Protein AF-A0AAV9NMI1-F1 (afdb_monomer_lite)

Structure (mmCIF, N/CA/C/O backbone):
data_AF-A0AAV9NMI1-F1
#
_entry.id   AF-A0AAV9NMI1-F1
#
loop_
_atom_site.group_PDB
_atom_site.id
_atom_site.type_symbol
_atom_site.label_atom_id
_atom_site.label_alt_id
_atom_site.label_comp_id
_atom_site.label_asym_id
_atom_site.label_entity_id
_atom_site.label_seq_id
_atom_site.pdbx_PDB_ins_code
_atom_site.Cartn_x
_atom_site.Cartn_y
_atom_site.Cartn_z
_atom_site.occupancy
_atom_site.B_iso_or_equiv
_atom_site.auth_seq_id
_atom_site.auth_comp_id
_atom_site.auth_asym_id
_atom_site.auth_atom_id
_atom_site.pdbx_PDB_model_num
ATOM 1 N N . MET A 1 1 ? 32.026 -12.561 -20.202 1.00 60.81 1 MET A N 1
ATOM 2 C CA . MET A 1 1 ? 30.700 -11.947 -20.412 1.00 60.81 1 MET A CA 1
ATOM 3 C C . MET A 1 1 ? 29.704 -13.077 -20.613 1.00 60.81 1 MET A C 1
ATOM 5 O O . MET A 1 1 ? 29.999 -13.968 -21.402 1.00 60.81 1 MET A O 1
ATOM 9 N N . MET A 1 2 ? 28.626 -13.127 -19.829 1.00 78.75 2 MET A N 1
ATOM 10 C CA . MET A 1 2 ? 27.599 -14.169 -19.954 1.00 78.75 2 MET A CA 1
ATOM 11 C C . MET A 1 2 ? 26.825 -13.969 -21.266 1.00 78.75 2 MET A C 1
ATOM 13 O O . MET A 1 2 ? 26.546 -12.830 -21.632 1.00 78.75 2 MET A O 1
ATOM 17 N N . LEU A 1 3 ? 26.499 -15.051 -21.978 1.00 85.81 3 LEU A N 1
ATOM 18 C CA . LEU A 1 3 ? 25.677 -14.975 -23.187 1.00 85.81 3 LEU A CA 1
ATOM 19 C C . LEU A 1 3 ? 24.225 -14.668 -22.797 1.00 85.81 3 LEU A C 1
ATOM 21 O O . LEU A 1 3 ? 23.614 -15.436 -22.055 1.00 85.81 3 LEU A O 1
ATOM 25 N N . ILE A 1 4 ? 23.679 -13.566 -23.307 1.00 91.31 4 ILE A N 1
ATOM 26 C CA . ILE A 1 4 ? 22.266 -13.209 -23.154 1.00 91.31 4 ILE A CA 1
ATOM 27 C C . ILE A 1 4 ? 21.520 -13.741 -24.380 1.00 91.31 4 ILE A C 1
ATOM 29 O O . ILE A 1 4 ? 21.844 -13.379 -25.507 1.00 91.31 4 ILE A O 1
ATOM 33 N N . HIS A 1 5 ? 20.540 -14.621 -24.168 1.00 91.19 5 HIS A N 1
ATOM 34 C CA . HIS A 1 5 ? 19.834 -15.305 -25.262 1.00 91.19 5 HIS A CA 1
ATOM 35 C C . HIS A 1 5 ? 18.864 -14.392 -26.025 1.00 91.19 5 HIS A C 1
ATOM 37 O O . HIS A 1 5 ? 18.594 -14.623 -27.203 1.00 91.19 5 HIS A O 1
ATOM 43 N N . ASN A 1 6 ? 18.344 -13.355 -25.368 1.00 93.31 6 ASN A N 1
ATOM 44 C CA . ASN A 1 6 ? 17.456 -12.377 -25.981 1.00 93.31 6 ASN A CA 1
ATOM 45 C C . ASN A 1 6 ? 18.280 -11.222 -26.577 1.00 93.31 6 ASN A C 1
ATOM 47 O O . ASN A 1 6 ? 18.885 -10.454 -25.832 1.00 93.31 6 ASN A O 1
ATOM 51 N N . ALA A 1 7 ? 18.297 -11.093 -27.907 1.00 93.12 7 ALA A N 1
ATOM 52 C CA . ALA A 1 7 ? 19.104 -10.079 -28.593 1.00 93.12 7 ALA A CA 1
ATOM 53 C C . ALA A 1 7 ? 18.677 -8.639 -28.256 1.00 93.12 7 ALA A C 1
ATOM 55 O O . ALA A 1 7 ? 19.532 -7.811 -27.970 1.00 93.12 7 ALA A O 1
ATOM 56 N N . ALA A 1 8 ? 17.368 -8.364 -28.199 1.00 93.06 8 ALA A N 1
ATOM 57 C CA . ALA A 1 8 ? 16.859 -7.031 -27.869 1.00 93.06 8 ALA A CA 1
ATOM 58 C C . ALA A 1 8 ? 17.279 -6.592 -26.456 1.00 93.06 8 ALA A C 1
ATOM 60 O O . ALA A 1 8 ? 17.726 -5.468 -26.256 1.00 93.06 8 ALA A O 1
ATOM 61 N N . LEU A 1 9 ? 17.203 -7.507 -25.487 1.00 94.69 9 LEU A N 1
ATOM 62 C CA . LEU A 1 9 ? 17.683 -7.274 -24.129 1.00 94.69 9 LEU A CA 1
ATOM 63 C C . LEU A 1 9 ? 19.202 -7.072 -24.086 1.00 94.69 9 LEU A C 1
ATOM 65 O O . LEU A 1 9 ? 19.685 -6.255 -23.311 1.00 94.69 9 LEU A O 1
ATOM 69 N N . ALA A 1 10 ? 19.965 -7.829 -24.878 1.00 94.62 10 ALA A N 1
ATOM 70 C CA . ALA A 1 10 ? 21.417 -7.685 -24.936 1.00 94.62 10 ALA A CA 1
ATOM 71 C C . ALA A 1 10 ? 21.827 -6.299 -25.462 1.00 94.62 10 ALA A C 1
ATOM 73 O O . ALA A 1 10 ? 22.684 -5.654 -24.855 1.00 94.62 10 ALA A O 1
ATOM 74 N N . ASP A 1 11 ? 21.180 -5.833 -26.534 1.00 94.25 11 ASP A N 1
ATOM 75 C CA . ASP A 1 11 ? 21.395 -4.503 -27.112 1.00 94.25 11 ASP A CA 1
ATOM 76 C C . ASP A 1 11 ? 21.028 -3.396 -26.116 1.00 94.25 11 ASP A C 1
ATOM 78 O O . ASP A 1 11 ? 21.759 -2.418 -25.953 1.00 94.25 11 ASP A O 1
ATOM 82 N N . GLU A 1 12 ? 19.927 -3.568 -25.389 1.00 94.12 12 GLU A N 1
ATOM 83 C CA . GLU A 1 12 ? 19.486 -2.596 -24.395 1.00 94.12 12 GLU A CA 1
ATOM 84 C C . GLU A 1 12 ? 20.390 -2.557 -23.158 1.00 94.12 12 GLU A C 1
ATOM 86 O O . GLU A 1 12 ? 20.739 -1.477 -22.690 1.00 94.12 12 GLU A O 1
ATOM 91 N N . ILE A 1 13 ? 20.854 -3.708 -22.661 1.00 94.62 13 ILE A N 1
ATOM 92 C CA . ILE A 1 13 ? 21.864 -3.775 -21.590 1.00 94.62 13 ILE A CA 1
ATOM 93 C C . ILE A 1 13 ? 23.147 -3.062 -22.016 1.00 94.62 13 ILE A C 1
ATOM 95 O O . ILE A 1 13 ? 23.743 -2.333 -21.221 1.00 94.62 13 ILE A O 1
ATOM 99 N N . PHE A 1 14 ? 23.576 -3.262 -23.264 1.00 94.19 14 PHE A N 1
ATOM 100 C CA . PHE A 1 14 ? 24.738 -2.572 -23.809 1.00 94.19 14 PHE A CA 1
ATOM 101 C C . PHE A 1 14 ? 24.528 -1.052 -23.823 1.00 94.19 14 PHE A C 1
ATOM 103 O O . PHE A 1 14 ? 25.383 -0.316 -23.331 1.00 94.19 14 PHE A O 1
ATOM 110 N N . ALA A 1 15 ? 23.379 -0.583 -24.315 1.00 94.31 15 ALA A N 1
ATOM 111 C CA . ALA A 1 15 ? 23.045 0.838 -24.340 1.00 94.31 15 ALA A CA 1
ATOM 112 C C . ALA A 1 15 ? 22.990 1.449 -22.929 1.00 94.31 15 ALA A C 1
ATOM 114 O O . ALA A 1 15 ? 23.584 2.497 -22.691 1.00 94.31 15 ALA A O 1
ATOM 115 N N . LEU A 1 16 ? 22.343 0.777 -21.972 1.00 94.25 16 LEU A N 1
ATOM 116 C CA . LEU A 1 16 ? 22.233 1.253 -20.591 1.00 94.25 16 LEU A CA 1
ATOM 117 C C . LEU A 1 16 ? 23.595 1.357 -19.902 1.00 94.25 16 LEU A C 1
ATOM 119 O O . LEU A 1 16 ? 23.864 2.353 -19.236 1.00 94.25 16 LEU A O 1
ATOM 123 N N . ASN A 1 17 ? 24.476 0.373 -20.090 1.00 94.06 17 ASN A N 1
ATOM 124 C CA . ASN A 1 17 ? 25.838 0.440 -19.558 1.00 94.06 17 ASN A CA 1
ATOM 125 C C . ASN A 1 17 ? 26.666 1.547 -20.235 1.00 94.06 17 ASN A C 1
ATOM 127 O O . ASN A 1 17 ? 27.475 2.195 -19.581 1.00 94.06 17 ASN A O 1
ATOM 131 N N . ALA A 1 18 ? 26.435 1.832 -21.519 1.00 94.31 18 ALA A N 1
ATOM 132 C CA . ALA A 1 18 ? 27.088 2.955 -22.190 1.00 94.31 18 ALA A CA 1
ATOM 133 C C . ALA A 1 18 ? 26.610 4.324 -21.664 1.00 94.31 18 ALA A C 1
ATOM 135 O O . ALA A 1 18 ? 27.400 5.264 -21.610 1.00 94.31 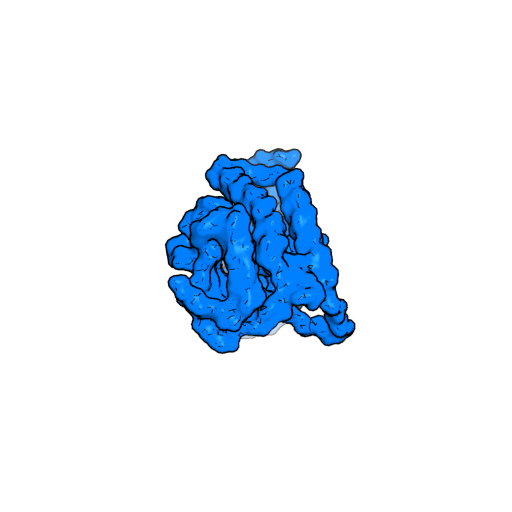18 ALA A O 1
ATOM 136 N N . ILE A 1 19 ? 25.333 4.438 -21.280 1.00 92.75 19 ILE A N 1
ATOM 137 C CA . ILE A 1 19 ? 24.726 5.679 -20.771 1.00 92.75 19 ILE A CA 1
ATOM 138 C C . ILE A 1 19 ? 25.097 5.921 -19.304 1.00 92.75 19 ILE A C 1
ATOM 140 O O . ILE A 1 19 ? 25.543 7.010 -18.952 1.00 92.75 19 ILE A O 1
ATOM 144 N N . TYR A 1 20 ? 24.909 4.914 -18.451 1.00 90.62 20 TYR A N 1
ATOM 145 C CA . TYR A 1 20 ? 25.012 5.054 -16.995 1.00 90.62 20 TYR A CA 1
ATOM 146 C C . TYR A 1 20 ? 26.333 4.525 -16.417 1.00 90.62 20 TYR A C 1
ATOM 148 O O . TYR A 1 20 ? 26.579 4.677 -15.223 1.00 90.62 20 TYR A O 1
ATOM 156 N N . GLY A 1 21 ? 27.185 3.908 -17.238 1.00 90.50 21 GLY A N 1
ATOM 157 C CA . GLY A 1 21 ? 28.475 3.354 -16.833 1.00 90.50 21 GLY A CA 1
ATOM 158 C C . GLY A 1 21 ? 28.521 1.824 -16.838 1.00 90.50 21 GLY A C 1
ATOM 159 O O . GLY A 1 21 ? 27.509 1.130 -16.709 1.00 90.50 21 GLY A O 1
ATOM 160 N N . ASP A 1 22 ? 29.735 1.293 -16.985 1.00 87.88 22 ASP A N 1
ATOM 161 C CA . ASP A 1 22 ? 29.969 -0.147 -17.038 1.00 87.88 22 ASP A CA 1
ATOM 162 C C . ASP A 1 22 ? 29.518 -0.840 -15.745 1.00 87.88 22 ASP A C 1
ATOM 164 O O . ASP A 1 22 ? 29.918 -0.477 -14.638 1.00 87.88 22 ASP A O 1
ATOM 168 N N . GLY A 1 23 ? 28.717 -1.896 -15.896 1.00 86.19 23 GLY A N 1
ATOM 169 C CA . GLY A 1 23 ? 28.236 -2.712 -14.780 1.00 86.19 23 GLY A CA 1
ATOM 170 C C . GLY A 1 23 ? 26.940 -2.223 -14.129 1.00 86.19 23 GLY A C 1
ATOM 171 O O . GLY A 1 23 ? 26.469 -2.893 -13.209 1.00 86.19 23 GLY A O 1
ATOM 172 N N . THR A 1 24 ? 26.331 -1.137 -14.620 1.00 91.62 24 THR A N 1
ATOM 173 C CA . THR A 1 24 ? 24.985 -0.690 -14.212 1.00 91.62 24 THR A CA 1
ATOM 174 C C . THR A 1 24 ? 23.958 -1.811 -14.347 1.00 91.62 24 THR A C 1
ATOM 176 O O . THR A 1 24 ? 23.168 -2.053 -13.434 1.00 91.62 24 THR A O 1
ATOM 179 N N . VAL A 1 25 ? 24.003 -2.544 -15.460 1.00 93.88 25 VAL A N 1
ATOM 180 C CA . VAL A 1 25 ? 23.175 -3.722 -15.707 1.00 93.88 25 VAL A CA 1
ATOM 181 C C . VAL A 1 25 ? 24.059 -4.932 -15.939 1.00 93.88 25 VAL A C 1
ATOM 183 O O . VAL A 1 25 ? 24.859 -4.976 -16.877 1.00 93.88 25 VAL A O 1
ATOM 186 N N . THR A 1 26 ? 23.877 -5.949 -15.103 1.00 93.81 26 THR A N 1
ATOM 187 C CA . THR A 1 26 ? 24.603 -7.213 -15.205 1.00 93.81 26 THR A CA 1
ATOM 188 C C . THR A 1 26 ? 23.621 -8.371 -15.269 1.00 93.81 26 THR A C 1
ATOM 190 O O . THR A 1 26 ? 22.824 -8.582 -14.357 1.00 93.81 26 THR A O 1
ATOM 193 N N . ALA A 1 27 ? 23.689 -9.165 -16.334 1.00 94.00 27 ALA A N 1
ATOM 194 C CA . ALA A 1 27 ? 22.913 -10.392 -16.423 1.00 94.00 27 ALA A CA 1
ATOM 195 C C . ALA A 1 27 ? 23.503 -11.460 -15.484 1.00 94.00 27 ALA A C 1
ATOM 197 O O . ALA A 1 27 ? 24.686 -11.793 -15.571 1.00 94.00 27 ALA A O 1
ATOM 198 N N . THR A 1 28 ? 22.677 -11.977 -14.574 1.00 93.38 28 THR A N 1
ATOM 199 C CA . THR A 1 28 ? 23.065 -12.953 -13.540 1.00 93.38 28 THR A CA 1
ATOM 200 C C . THR A 1 28 ? 22.722 -14.387 -13.937 1.00 93.38 28 THR A C 1
ATOM 202 O O . THR A 1 28 ? 23.369 -15.328 -13.482 1.00 93.38 28 THR A O 1
ATOM 205 N N . PHE A 1 29 ? 21.727 -14.558 -14.809 1.00 94.06 29 PHE A N 1
ATOM 206 C CA . PHE A 1 29 ? 21.328 -15.836 -15.394 1.00 94.06 29 PHE A CA 1
ATOM 207 C C . PHE A 1 29 ? 20.689 -15.609 -16.770 1.00 94.06 29 PHE A C 1
ATOM 209 O O . PHE A 1 29 ? 19.979 -14.625 -16.953 1.00 94.06 29 PHE A O 1
ATOM 216 N N . SER A 1 30 ? 20.905 -16.499 -17.741 1.00 95.12 30 SER A N 1
ATOM 217 C CA . SER A 1 30 ? 20.187 -16.466 -19.023 1.00 95.12 30 SER A CA 1
ATOM 218 C C . SER A 1 30 ? 20.088 -17.859 -19.635 1.00 95.12 30 SER A C 1
ATOM 220 O O . SER A 1 30 ? 21.086 -18.576 -19.721 1.00 95.12 30 SER A O 1
ATOM 222 N N . ASN A 1 31 ? 18.891 -18.223 -20.094 1.00 93.50 31 ASN A N 1
ATOM 223 C CA . ASN A 1 31 ? 18.625 -19.423 -20.882 1.00 93.50 31 ASN A CA 1
ATOM 224 C C . ASN A 1 31 ? 17.609 -19.124 -22.006 1.00 93.50 31 ASN A C 1
ATOM 226 O O . ASN A 1 31 ? 17.265 -17.970 -22.260 1.00 93.50 31 ASN A O 1
ATOM 230 N N . SER A 1 32 ? 17.112 -20.165 -22.679 1.00 91.88 32 SER A N 1
ATOM 231 C CA . SER A 1 32 ? 16.097 -20.050 -23.737 1.00 91.88 32 SER A CA 1
ATOM 232 C C . SER A 1 32 ? 14.756 -19.468 -23.280 1.00 91.88 32 SER A C 1
ATOM 234 O O . SER A 1 32 ? 13.978 -19.017 -24.122 1.00 91.88 32 SER A O 1
ATOM 236 N N . ASP A 1 33 ? 14.472 -19.487 -21.978 1.00 93.94 33 ASP A N 1
ATOM 237 C CA . ASP A 1 33 ? 13.153 -19.169 -21.433 1.00 93.94 33 ASP A CA 1
ATOM 238 C C . ASP A 1 33 ? 13.123 -17.758 -20.844 1.00 93.94 33 ASP A C 1
ATOM 240 O O . ASP A 1 33 ? 12.166 -17.009 -21.055 1.00 93.94 33 ASP A O 1
ATOM 244 N N . HIS A 1 34 ? 14.171 -17.379 -20.111 1.00 95.50 34 HIS A N 1
ATOM 245 C CA . HIS A 1 34 ? 14.269 -16.084 -19.452 1.00 95.50 34 HIS A CA 1
ATOM 246 C C . HIS A 1 34 ? 15.717 -15.672 -19.169 1.00 95.50 34 HIS A C 1
ATOM 248 O O . HIS A 1 34 ? 16.664 -16.458 -19.221 1.00 95.50 34 HIS A O 1
ATOM 254 N N . THR A 1 35 ? 15.870 -14.395 -18.843 1.00 96.81 35 THR A N 1
ATOM 255 C CA . THR A 1 35 ? 17.098 -13.796 -18.331 1.00 96.81 35 THR A CA 1
ATOM 256 C C . THR A 1 35 ? 16.789 -13.103 -17.011 1.00 96.81 35 THR A C 1
ATOM 258 O O . THR A 1 35 ? 15.773 -12.420 -16.883 1.00 96.81 35 THR A O 1
ATOM 261 N N . THR A 1 36 ? 17.671 -13.279 -16.035 1.00 96.12 36 THR A N 1
ATOM 262 C CA . THR A 1 36 ? 17.650 -12.534 -14.777 1.00 96.12 36 THR A CA 1
ATOM 263 C C . THR A 1 36 ? 18.779 -11.518 -14.804 1.00 96.12 36 THR A C 1
ATOM 265 O O . THR A 1 36 ? 19.904 -11.849 -15.191 1.00 96.12 36 THR A O 1
ATOM 268 N N . ILE A 1 37 ? 18.484 -10.283 -14.409 1.00 95.31 37 ILE A N 1
ATOM 269 C CA . ILE A 1 37 ? 19.459 -9.189 -14.369 1.00 95.31 37 ILE A CA 1
ATOM 270 C C . ILE A 1 37 ? 19.512 -8.561 -12.977 1.00 95.31 37 ILE A C 1
ATOM 272 O O . ILE A 1 37 ? 18.505 -8.522 -12.270 1.00 95.31 37 ILE A O 1
ATOM 276 N N . SER A 1 38 ? 20.691 -8.068 -12.611 1.00 94.94 38 SER A N 1
ATOM 277 C CA . SER A 1 38 ? 20.905 -7.130 -11.512 1.00 94.94 38 SER A CA 1
ATOM 278 C C . SER A 1 38 ? 21.100 -5.732 -12.105 1.00 94.94 38 SER A C 1
ATOM 280 O O . SER A 1 38 ? 21.902 -5.563 -13.028 1.00 94.94 38 SER A O 1
ATOM 282 N N . LEU A 1 39 ? 20.329 -4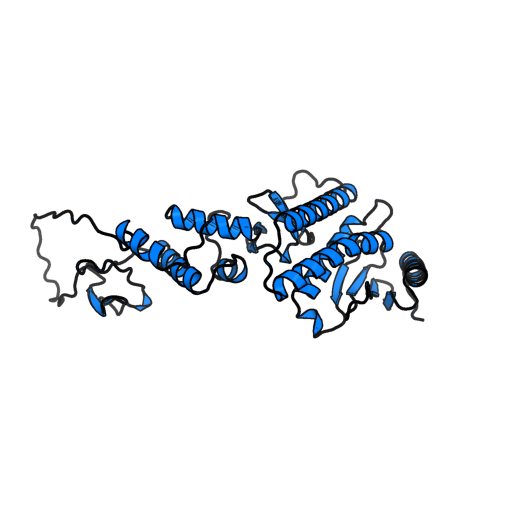.761 -11.616 1.00 94.38 39 LEU A N 1
ATOM 283 C CA . LEU A 1 39 ? 20.308 -3.373 -12.075 1.00 94.38 39 LEU A CA 1
ATOM 284 C C . LEU A 1 39 ? 20.619 -2.434 -10.906 1.00 94.38 39 LEU A C 1
ATOM 286 O O . LEU A 1 39 ? 19.818 -2.312 -9.979 1.00 94.38 39 LEU A O 1
ATOM 290 N N . ARG A 1 40 ? 21.758 -1.746 -10.952 1.00 92.06 40 ARG A N 1
ATOM 291 C CA . ARG A 1 40 ? 22.169 -0.776 -9.931 1.00 92.06 40 ARG A CA 1
ATOM 292 C C . ARG A 1 40 ? 21.924 0.644 -10.431 1.00 92.06 40 ARG A C 1
ATOM 294 O O . ARG A 1 40 ? 22.560 1.061 -11.387 1.00 92.06 40 ARG A O 1
ATOM 301 N N . LEU A 1 41 ? 21.031 1.384 -9.776 1.00 85.88 41 LEU A N 1
ATOM 302 C CA . LEU A 1 41 ? 20.672 2.759 -10.153 1.00 85.88 41 LEU A CA 1
ATOM 303 C C . LEU A 1 41 ? 21.081 3.768 -9.066 1.00 85.88 41 LEU A C 1
ATOM 305 O O . LEU A 1 41 ? 21.129 3.407 -7.894 1.00 85.88 41 LEU A O 1
ATOM 309 N N . PHE A 1 42 ? 21.315 5.027 -9.454 1.00 71.62 42 PHE A N 1
ATOM 310 C CA . PHE A 1 42 ? 21.262 6.228 -8.593 1.00 71.62 42 PHE A CA 1
ATOM 311 C C . PHE A 1 42 ? 22.030 6.170 -7.255 1.00 71.62 42 PHE A C 1
ATOM 313 O O . PHE A 1 42 ? 21.507 6.589 -6.220 1.00 71.62 42 PHE A O 1
ATOM 320 N N . ASP A 1 43 ? 23.250 5.621 -7.253 1.00 73.31 43 ASP A N 1
ATOM 321 C CA . ASP A 1 43 ? 24.071 5.406 -6.043 1.00 73.31 43 ASP A CA 1
ATOM 322 C C . ASP A 1 43 ? 23.349 4.639 -4.918 1.00 73.31 43 ASP A C 1
ATOM 324 O O . ASP A 1 43 ? 23.693 4.739 -3.735 1.00 73.31 43 ASP A O 1
ATOM 328 N N . LEU A 1 44 ? 22.338 3.840 -5.271 1.00 81.75 44 LEU A N 1
ATOM 329 C CA . LEU A 1 44 ? 21.673 2.961 -4.328 1.00 81.75 44 LEU A CA 1
ATOM 330 C C . LEU A 1 44 ? 22.680 1.978 -3.733 1.00 81.75 44 LEU A C 1
ATOM 332 O O . LEU A 1 44 ? 23.516 1.389 -4.419 1.00 81.75 44 LEU A O 1
ATOM 336 N N . SER A 1 45 ? 22.535 1.740 -2.430 1.00 84.38 45 SER A N 1
ATOM 337 C CA . SER A 1 45 ? 23.325 0.731 -1.712 1.00 84.38 45 SER A CA 1
ATOM 338 C C . SER A 1 45 ? 22.960 -0.715 -2.079 1.00 84.38 45 SER A C 1
ATOM 340 O O . SER A 1 45 ? 23.570 -1.645 -1.560 1.00 84.38 45 SER A O 1
ATOM 342 N N . TYR A 1 46 ? 21.976 -0.907 -2.959 1.00 90.38 46 TYR A N 1
ATOM 343 C CA . TYR A 1 46 ? 21.469 -2.195 -3.420 1.00 90.38 46 TYR A CA 1
ATOM 344 C C . TYR A 1 46 ? 21.161 -2.140 -4.920 1.00 90.38 46 TYR A C 1
ATOM 346 O O . TYR A 1 46 ? 20.995 -1.061 -5.493 1.00 90.38 46 TYR A O 1
ATOM 354 N N . SER A 1 47 ? 21.027 -3.305 -5.550 1.00 93.44 47 SER A N 1
ATOM 355 C CA . SER A 1 47 ? 20.612 -3.422 -6.948 1.00 93.44 47 SER A CA 1
ATOM 356 C C . SER A 1 47 ? 19.241 -4.095 -7.037 1.00 93.44 47 SER A C 1
ATOM 358 O O . SER A 1 47 ? 18.898 -4.965 -6.236 1.00 93.44 47 SER A O 1
ATOM 360 N N . PHE A 1 48 ? 18.438 -3.717 -8.026 1.00 94.81 48 PHE A N 1
ATOM 361 C CA . PHE A 1 48 ? 17.181 -4.391 -8.330 1.00 94.81 48 PHE A CA 1
ATOM 362 C C . PHE A 1 48 ? 17.448 -5.721 -9.025 1.00 94.81 48 PHE A C 1
ATOM 364 O O . PHE A 1 48 ? 18.266 -5.799 -9.939 1.00 94.81 48 PHE A O 1
ATOM 371 N N . LEU A 1 49 ? 16.709 -6.756 -8.635 1.00 95.19 49 LEU A N 1
ATOM 372 C CA . LEU A 1 49 ? 16.723 -8.049 -9.306 1.00 95.19 49 LEU A CA 1
ATOM 373 C C . LEU A 1 49 ? 15.495 -8.156 -10.208 1.00 95.19 49 LEU A C 1
ATOM 375 O O . LEU A 1 49 ? 14.368 -8.083 -9.718 1.00 95.19 49 LEU A O 1
ATOM 379 N N . LEU A 1 50 ? 15.692 -8.352 -11.511 1.00 95.75 50 LEU A N 1
ATOM 380 C CA . LEU A 1 50 ? 14.597 -8.430 -12.478 1.00 95.75 50 LEU A CA 1
ATOM 381 C C . LEU A 1 50 ? 14.579 -9.770 -13.204 1.00 95.75 50 LEU A C 1
ATOM 383 O O . LEU A 1 50 ? 15.619 -10.300 -13.585 1.00 95.75 50 LEU A O 1
ATOM 387 N N . HIS A 1 51 ? 13.372 -10.267 -13.453 1.00 95.62 51 HIS A N 1
ATOM 388 C CA . HIS A 1 51 ? 13.078 -11.389 -14.332 1.00 95.62 51 HIS A CA 1
ATOM 389 C C . HIS A 1 51 ? 12.532 -10.883 -15.668 1.00 95.62 51 HIS A C 1
ATOM 391 O O . HIS A 1 51 ? 11.506 -10.194 -15.721 1.00 95.62 51 HIS A O 1
ATOM 397 N N . ILE A 1 52 ? 13.163 -11.307 -16.759 1.00 95.56 52 ILE A N 1
ATOM 398 C CA . ILE A 1 52 ? 12.833 -10.894 -18.120 1.00 95.56 52 ILE A CA 1
ATOM 399 C C . ILE A 1 52 ? 12.583 -12.145 -18.957 1.00 95.56 52 ILE A C 1
ATOM 401 O O . ILE A 1 52 ? 13.496 -12.926 -19.215 1.00 95.56 52 ILE A O 1
ATOM 405 N N . ALA A 1 53 ? 11.335 -12.355 -19.375 1.00 94.75 53 ALA A N 1
ATOM 406 C CA . ALA A 1 53 ? 10.995 -13.478 -20.245 1.00 94.75 53 ALA A CA 1
ATOM 407 C C . ALA A 1 53 ? 11.655 -13.314 -21.622 1.00 94.75 53 ALA A C 1
ATOM 409 O O . ALA A 1 53 ? 11.790 -12.199 -22.123 1.00 94.75 53 ALA A O 1
ATOM 410 N N . ASN A 1 54 ? 12.002 -14.418 -22.285 1.00 92.62 54 ASN A N 1
ATOM 411 C CA . ASN A 1 54 ? 12.660 -14.373 -23.595 1.00 92.62 54 ASN A CA 1
ATOM 412 C C . ASN A 1 54 ? 11.761 -13.802 -24.717 1.00 92.62 54 ASN A C 1
ATOM 414 O O . ASN A 1 54 ? 12.225 -13.522 -25.816 1.00 92.62 54 ASN A O 1
ATOM 418 N N . THR A 1 55 ? 10.473 -13.575 -24.443 1.00 92.12 55 THR A N 1
ATOM 419 C CA . THR A 1 55 ? 9.542 -12.837 -25.312 1.00 92.12 55 THR A CA 1
ATOM 420 C C . THR A 1 55 ? 9.726 -11.315 -25.283 1.00 92.12 55 THR A C 1
ATOM 422 O O . THR A 1 55 ? 9.021 -10.607 -26.007 1.00 92.12 55 THR A O 1
ATOM 425 N N . TYR A 1 56 ?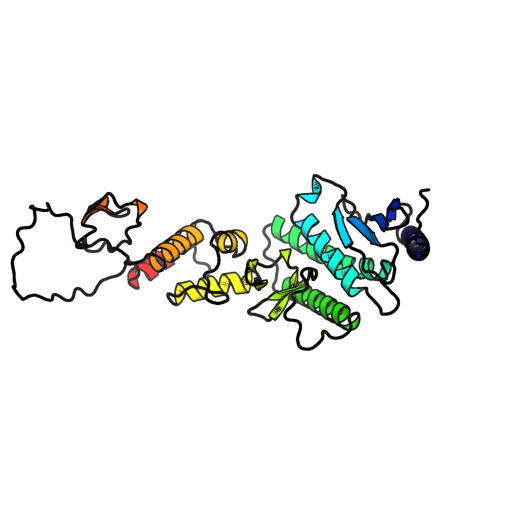 10.635 -10.798 -24.453 1.00 91.94 56 TYR A N 1
ATOM 426 C CA . TYR A 1 56 ? 11.018 -9.388 -24.410 1.00 91.94 56 TYR A CA 1
ATOM 427 C C . TYR A 1 56 ? 11.452 -8.883 -25.804 1.00 91.94 56 TYR A C 1
ATOM 429 O O . TYR A 1 56 ? 12.119 -9.634 -26.523 1.00 91.94 56 TYR A O 1
ATOM 437 N N . PRO A 1 57 ? 11.044 -7.668 -26.229 1.00 91.88 57 PRO A N 1
ATOM 438 C CA . PRO A 1 57 ? 10.419 -6.598 -25.436 1.00 91.88 57 PRO A CA 1
ATOM 439 C C . PRO A 1 57 ? 8.882 -6.643 -25.348 1.00 91.88 57 PRO A C 1
ATOM 441 O O . PRO A 1 57 ? 8.279 -5.789 -24.703 1.00 91.88 57 PRO A O 1
ATOM 444 N N . ARG A 1 58 ? 8.217 -7.656 -25.928 1.00 87.38 58 ARG A N 1
ATOM 445 C CA . ARG A 1 58 ? 6.739 -7.764 -25.911 1.00 87.38 58 ARG A CA 1
ATOM 446 C C . ARG A 1 58 ? 6.169 -8.070 -24.525 1.00 87.38 58 ARG A C 1
ATOM 448 O O . ARG A 1 58 ? 5.066 -7.641 -24.183 1.00 87.38 58 ARG A O 1
ATOM 455 N N . SER A 1 59 ? 6.899 -8.852 -23.733 1.00 89.44 59 SER A N 1
ATOM 456 C CA . SER A 1 59 ? 6.549 -9.145 -22.342 1.00 89.44 59 SER A CA 1
ATOM 457 C C . SER A 1 59 ? 7.116 -8.096 -21.399 1.00 89.44 59 SER A C 1
ATOM 459 O O . SER A 1 59 ? 8.291 -7.753 -21.499 1.00 89.44 59 SER A O 1
ATOM 461 N N . THR A 1 60 ? 6.313 -7.675 -20.426 1.00 90.69 60 THR A N 1
ATOM 462 C CA . THR A 1 60 ? 6.731 -6.719 -19.400 1.00 90.69 60 THR A CA 1
ATOM 463 C C . THR A 1 60 ? 7.690 -7.376 -18.394 1.00 90.69 60 THR A C 1
ATOM 465 O O . THR A 1 60 ? 7.343 -8.423 -17.834 1.00 90.69 60 THR A O 1
ATOM 468 N N . PRO A 1 61 ? 8.881 -6.797 -18.151 1.00 93.81 61 PRO A N 1
ATOM 469 C CA . PRO A 1 61 ? 9.791 -7.239 -17.097 1.00 93.81 61 PRO A CA 1
ATOM 470 C C . PRO A 1 61 ? 9.141 -7.237 -15.711 1.00 93.81 61 PRO A C 1
ATOM 472 O O . PRO A 1 61 ? 8.277 -6.407 -15.416 1.00 93.81 61 PRO A O 1
ATOM 475 N N . ARG A 1 62 ? 9.586 -8.157 -14.848 1.00 93.75 62 ARG A N 1
ATOM 476 C CA . ARG A 1 62 ? 9.146 -8.233 -13.450 1.00 93.75 62 ARG A CA 1
ATOM 477 C C . ARG A 1 62 ? 10.293 -7.948 -12.491 1.00 93.75 62 ARG A C 1
ATOM 479 O O . ARG A 1 62 ? 11.292 -8.659 -12.526 1.00 93.75 62 ARG A O 1
ATOM 486 N N . VAL A 1 63 ? 10.132 -6.977 -11.601 1.00 94.06 63 VAL A N 1
ATOM 487 C CA . VAL A 1 63 ? 11.047 -6.734 -10.482 1.00 94.06 63 VAL A CA 1
ATOM 488 C C . VAL A 1 63 ? 10.754 -7.777 -9.405 1.00 94.06 63 VAL A C 1
ATOM 490 O O . VAL A 1 63 ? 9.652 -7.851 -8.866 1.00 94.06 63 VAL A O 1
ATOM 493 N N . LEU A 1 64 ? 11.725 -8.644 -9.134 1.00 91.94 64 LEU A N 1
ATOM 494 C CA . LEU A 1 64 ? 11.615 -9.707 -8.135 1.00 91.94 64 LEU A CA 1
ATOM 495 C C . LEU A 1 64 ? 11.878 -9.193 -6.717 1.00 91.94 64 LEU A C 1
ATOM 497 O O . LEU A 1 64 ? 11.381 -9.766 -5.750 1.00 91.94 64 LEU A O 1
ATOM 501 N N . GLY A 1 65 ? 12.680 -8.138 -6.601 1.00 91.06 65 GLY A N 1
ATOM 502 C CA . GLY A 1 65 ? 13.136 -7.585 -5.337 1.00 91.06 65 GLY A CA 1
ATOM 503 C C . GLY A 1 65 ? 14.464 -6.869 -5.524 1.00 91.06 65 GLY A C 1
ATOM 504 O O . GLY A 1 65 ? 14.721 -6.284 -6.577 1.00 91.06 65 GLY A O 1
ATOM 505 N N . ILE A 1 66 ? 15.314 -6.961 -4.509 1.00 91.81 66 ILE A N 1
ATOM 506 C CA . ILE A 1 66 ? 16.678 -6.435 -4.532 1.00 91.81 66 ILE A CA 1
ATOM 507 C C . ILE A 1 66 ? 17.676 -7.554 -4.215 1.00 91.81 66 ILE A C 1
ATOM 509 O O . ILE A 1 66 ? 17.306 -8.554 -3.597 1.00 91.81 66 ILE A O 1
ATOM 513 N N . ASP A 1 67 ? 18.921 -7.405 -4.655 1.00 82.00 67 ASP A N 1
ATOM 514 C CA . ASP A 1 67 ? 19.976 -8.418 -4.512 1.00 82.00 67 ASP A CA 1
ATOM 515 C C . ASP A 1 67 ? 20.636 -8.467 -3.118 1.00 82.00 67 ASP A C 1
ATOM 517 O O . ASP A 1 67 ? 21.318 -9.442 -2.797 1.00 82.00 67 ASP A O 1
ATOM 521 N N . ASP A 1 68 ? 20.379 -7.474 -2.262 1.00 86.25 68 ASP A N 1
ATOM 522 C CA . ASP A 1 68 ? 20.861 -7.411 -0.880 1.00 86.25 68 ASP A CA 1
ATOM 523 C C . ASP A 1 68 ? 19.775 -7.836 0.131 1.00 86.25 68 ASP A C 1
ATOM 525 O O . ASP A 1 68 ? 18.745 -7.177 0.310 1.00 86.25 68 ASP A O 1
ATOM 529 N N . LEU A 1 69 ? 20.027 -8.942 0.842 1.00 82.38 69 LEU A N 1
ATOM 530 C CA . LEU A 1 69 ? 19.097 -9.507 1.826 1.00 82.38 69 LEU A CA 1
ATOM 531 C C . LEU A 1 69 ? 18.817 -8.565 3.004 1.00 82.38 69 LEU A C 1
ATOM 533 O O . LEU A 1 69 ? 17.682 -8.512 3.476 1.00 82.38 69 LEU A O 1
ATOM 537 N N . MET A 1 70 ? 19.812 -7.819 3.482 1.00 84.81 70 MET A N 1
ATOM 538 C CA . MET A 1 70 ? 19.643 -6.917 4.623 1.00 84.81 70 MET A CA 1
ATOM 539 C C . MET A 1 70 ? 18.808 -5.706 4.224 1.00 84.81 70 MET A C 1
ATOM 541 O O . MET A 1 70 ? 17.844 -5.359 4.913 1.00 84.81 70 MET A O 1
ATOM 545 N N . GLN A 1 71 ? 19.126 -5.108 3.077 1.00 84.31 71 GLN A N 1
ATOM 546 C CA . GLN A 1 71 ? 18.396 -3.965 2.541 1.00 84.31 71 GLN A CA 1
ATOM 547 C C . GLN A 1 71 ? 16.953 -4.344 2.185 1.00 84.31 71 GLN A C 1
ATOM 549 O O . GLN A 1 71 ? 16.054 -3.524 2.343 1.00 84.31 71 GLN A O 1
ATOM 554 N N . SER A 1 72 ? 16.691 -5.605 1.809 1.00 84.75 72 SER A N 1
ATOM 555 C CA . SER A 1 72 ? 15.352 -6.066 1.402 1.00 84.75 72 SER A CA 1
ATOM 556 C C . SER A 1 72 ? 14.304 -5.998 2.517 1.00 84.75 72 SER A C 1
ATOM 558 O O . SER A 1 72 ? 13.101 -5.998 2.251 1.00 84.75 72 SER A O 1
ATOM 560 N N . THR A 1 73 ? 14.754 -5.914 3.772 1.00 85.38 73 THR A N 1
ATOM 561 C CA . THR A 1 73 ? 13.877 -5.782 4.938 1.00 85.38 73 THR A CA 1
ATOM 562 C C . THR A 1 73 ? 13.400 -4.347 5.165 1.00 85.38 73 THR A C 1
ATOM 564 O O . THR A 1 73 ? 12.385 -4.150 5.838 1.00 85.38 73 THR A O 1
ATOM 567 N N . ARG A 1 74 ? 14.085 -3.348 4.589 1.00 86.81 74 ARG A N 1
ATOM 568 C CA . ARG A 1 74 ? 13.740 -1.931 4.747 1.00 86.81 74 ARG A CA 1
ATOM 569 C C . ARG A 1 74 ? 12.473 -1.582 3.978 1.00 86.81 74 ARG A C 1
ATOM 571 O O . ARG A 1 74 ? 12.287 -2.002 2.835 1.00 86.81 74 ARG A O 1
ATOM 578 N N . VAL A 1 75 ? 11.615 -0.779 4.605 1.00 83.00 75 VAL A N 1
ATOM 579 C CA . VAL A 1 75 ? 10.347 -0.333 4.007 1.00 83.00 75 VAL A CA 1
ATOM 580 C C . VAL A 1 75 ? 10.611 0.459 2.726 1.00 83.00 75 VAL A C 1
ATOM 582 O O . VAL A 1 75 ? 10.004 0.155 1.701 1.00 83.00 75 VAL A O 1
ATOM 585 N N . GLU A 1 76 ? 11.590 1.368 2.749 1.00 83.62 76 GLU A N 1
ATOM 586 C CA . GLU A 1 76 ? 12.017 2.151 1.580 1.00 83.62 76 GLU A CA 1
ATOM 587 C C . GLU A 1 76 ? 12.401 1.264 0.391 1.00 83.62 76 GLU A C 1
ATOM 589 O O . GLU A 1 76 ? 11.944 1.473 -0.729 1.00 83.62 76 GLU A O 1
ATOM 594 N N . ALA A 1 77 ? 13.221 0.234 0.622 1.00 87.50 77 ALA A N 1
ATOM 595 C CA . ALA A 1 77 ? 13.695 -0.628 -0.454 1.00 87.50 77 ALA A CA 1
ATOM 596 C C . ALA A 1 77 ? 12.546 -1.443 -1.067 1.00 87.50 77 ALA A C 1
ATOM 598 O O . ALA A 1 77 ? 12.461 -1.595 -2.287 1.00 87.50 77 ALA A O 1
ATOM 599 N N . ARG A 1 78 ? 11.614 -1.920 -0.232 1.00 87.12 78 ARG A N 1
ATOM 600 C CA . ARG A 1 78 ? 10.403 -2.621 -0.686 1.00 87.12 78 ARG A CA 1
ATOM 601 C C . ARG A 1 78 ? 9.467 -1.713 -1.478 1.00 87.12 78 ARG A C 1
ATOM 603 O O . ARG A 1 78 ? 8.877 -2.169 -2.455 1.00 87.12 78 ARG A O 1
ATOM 610 N N . GLN A 1 79 ? 9.338 -0.451 -1.081 1.00 86.75 79 GLN A N 1
ATOM 611 C CA . GLN A 1 79 ? 8.590 0.545 -1.845 1.00 86.75 79 GLN A CA 1
ATOM 612 C C . GLN A 1 79 ? 9.242 0.814 -3.194 1.00 86.75 79 GLN A C 1
ATOM 614 O O . GLN A 1 79 ? 8.575 0.721 -4.218 1.00 86.75 79 GLN A O 1
ATOM 619 N N . ASN A 1 80 ? 10.556 1.032 -3.215 1.00 89.19 80 ASN A N 1
ATOM 620 C CA . ASN A 1 80 ? 11.296 1.288 -4.446 1.00 89.19 80 ASN A CA 1
ATOM 621 C C . ASN A 1 80 ? 11.165 0.139 -5.459 1.00 89.19 80 ASN A C 1
ATOM 623 O O . ASN A 1 80 ? 11.081 0.395 -6.656 1.00 89.19 80 ASN A O 1
ATOM 627 N N . VAL A 1 81 ? 11.069 -1.117 -5.005 1.00 90.88 81 VAL A N 1
ATOM 628 C CA . VAL A 1 81 ? 10.755 -2.268 -5.875 1.00 90.88 81 VAL A CA 1
ATOM 629 C C . VAL A 1 81 ? 9.399 -2.102 -6.569 1.00 90.88 81 VAL A C 1
ATOM 631 O O . VAL A 1 81 ? 9.310 -2.285 -7.783 1.00 90.88 81 VAL A O 1
ATOM 634 N N . MET A 1 82 ? 8.354 -1.736 -5.822 1.00 88.81 82 MET A N 1
ATOM 635 C CA . MET A 1 82 ? 7.015 -1.514 -6.381 1.00 88.81 82 MET A CA 1
ATOM 636 C C . MET A 1 82 ? 6.964 -0.294 -7.299 1.00 88.81 82 MET A C 1
ATOM 638 O O . MET A 1 82 ? 6.320 -0.321 -8.345 1.00 88.81 82 MET A O 1
ATOM 642 N N . TYR A 1 83 ? 7.666 0.775 -6.933 1.00 88.94 83 TYR A N 1
ATOM 643 C CA . TYR A 1 83 ? 7.687 2.007 -7.715 1.00 88.94 83 TYR A CA 1
ATOM 644 C C . TYR A 1 83 ? 8.390 1.782 -9.045 1.00 88.94 83 TYR A C 1
ATOM 646 O O . TYR A 1 83 ? 7.886 2.182 -10.095 1.00 88.94 83 TYR A O 1
ATOM 654 N N . PHE A 1 84 ? 9.520 1.076 -9.017 1.00 92.19 84 PHE A N 1
ATOM 655 C CA . PHE A 1 84 ? 10.245 0.754 -10.231 1.00 92.19 84 PHE A CA 1
ATOM 656 C C . PHE A 1 84 ? 9.449 -0.201 -11.129 1.00 92.19 84 PHE A C 1
ATOM 658 O O . PHE A 1 84 ? 9.375 0.009 -12.339 1.00 92.19 84 PHE A O 1
ATOM 665 N N . GLN A 1 85 ? 8.755 -1.189 -10.554 1.00 91.62 85 GLN A N 1
ATOM 666 C CA . GLN A 1 85 ? 7.840 -2.042 -11.316 1.00 91.62 85 GLN A CA 1
ATOM 667 C C . GLN A 1 85 ? 6.707 -1.239 -11.977 1.00 91.62 85 GLN A C 1
ATOM 669 O O . GLN A 1 85 ? 6.381 -1.505 -13.137 1.00 91.62 85 GLN A O 1
ATOM 674 N N . ALA A 1 86 ? 6.141 -0.242 -11.292 1.00 88.75 86 ALA A N 1
ATOM 675 C CA . ALA A 1 86 ? 5.143 0.650 -11.877 1.00 88.75 86 ALA A CA 1
ATOM 676 C C . ALA A 1 86 ? 5.716 1.480 -13.038 1.00 88.75 86 ALA A C 1
ATOM 678 O O . ALA A 1 86 ? 5.061 1.608 -14.072 1.00 88.75 86 ALA A O 1
ATOM 679 N N . CYS A 1 87 ? 6.953 1.973 -12.916 1.00 90.81 87 CYS A N 1
ATOM 680 C CA . CYS A 1 87 ? 7.637 2.702 -13.989 1.00 90.81 87 CYS A CA 1
ATOM 681 C C . CYS A 1 87 ? 7.884 1.814 -15.216 1.00 90.81 87 CYS A C 1
ATOM 683 O O . CYS A 1 87 ? 7.648 2.244 -16.340 1.00 90.81 87 CYS A O 1
ATOM 685 N N . ILE A 1 88 ? 8.271 0.549 -15.016 1.00 91.81 88 ILE A N 1
ATOM 686 C CA . ILE A 1 88 ? 8.413 -0.441 -16.098 1.00 91.81 88 ILE A CA 1
ATOM 687 C C . ILE A 1 88 ? 7.080 -0.672 -16.821 1.00 91.81 88 ILE A C 1
ATOM 689 O O . ILE A 1 88 ? 7.050 -0.804 -18.044 1.00 91.81 88 ILE A O 1
ATOM 693 N N . VAL A 1 89 ? 5.967 -0.729 -16.083 1.00 89.00 89 VAL A N 1
ATOM 694 C CA . VAL A 1 89 ? 4.629 -0.874 -16.678 1.00 89.00 89 VAL A CA 1
ATOM 695 C C . VAL A 1 89 ? 4.237 0.384 -17.457 1.00 89.00 89 VAL A C 1
ATOM 697 O O . VAL A 1 89 ? 3.712 0.265 -18.561 1.00 89.00 89 VAL A O 1
ATOM 700 N N . ALA A 1 90 ? 4.523 1.573 -16.921 1.00 87.12 90 ALA A N 1
ATOM 701 C CA . ALA A 1 90 ? 4.248 2.854 -17.573 1.00 87.12 90 ALA A CA 1
ATOM 702 C C . ALA A 1 90 ? 5.130 3.109 -18.810 1.00 87.12 90 ALA A C 1
ATOM 704 O O . ALA A 1 90 ? 4.707 3.794 -19.735 1.00 87.12 90 ALA A O 1
ATOM 705 N N . ALA A 1 91 ? 6.332 2.531 -18.856 1.00 89.44 91 ALA A N 1
ATOM 706 C CA . ALA A 1 91 ? 7.254 2.583 -19.992 1.00 89.44 91 ALA A CA 1
ATOM 707 C C . ALA A 1 91 ? 6.926 1.574 -21.111 1.00 89.44 91 ALA A C 1
ATOM 709 O O . ALA A 1 91 ? 7.739 1.347 -22.011 1.00 89.44 91 ALA A O 1
ATOM 710 N N . LYS A 1 92 ? 5.762 0.914 -21.048 1.00 86.62 92 LYS A N 1
ATOM 711 C CA . LYS A 1 92 ? 5.321 -0.020 -22.081 1.00 86.62 92 LYS A CA 1
ATOM 712 C C . LYS A 1 92 ? 4.693 0.723 -23.258 1.00 86.62 92 LYS A C 1
ATOM 714 O O . LYS A 1 92 ? 3.656 1.363 -23.117 1.00 86.62 92 LYS A O 1
ATOM 719 N N . HIS A 1 93 ? 5.268 0.516 -24.435 1.00 83.06 93 HIS A N 1
ATOM 720 C CA . HIS A 1 93 ? 4.772 0.989 -25.724 1.00 83.06 93 HIS A CA 1
ATOM 721 C C . HIS A 1 93 ? 4.242 -0.188 -26.567 1.00 83.06 93 HIS A C 1
ATOM 723 O O . HIS A 1 93 ? 4.496 -1.351 -26.230 1.00 83.06 93 HIS A O 1
ATOM 729 N N . PRO A 1 94 ? 3.527 0.065 -27.683 1.00 79.19 94 PRO A N 1
ATOM 730 C CA . PRO A 1 94 ? 3.052 -0.996 -28.579 1.00 79.19 94 PRO A CA 1
ATOM 731 C C . PRO A 1 94 ? 4.165 -1.914 -29.107 1.00 79.19 94 PRO A C 1
ATOM 733 O O . PRO A 1 94 ? 3.947 -3.116 -29.265 1.00 79.19 94 PRO A O 1
ATOM 736 N N . ASP A 1 95 ? 5.358 -1.358 -29.330 1.00 79.81 95 ASP A N 1
ATOM 737 C CA . ASP A 1 95 ? 6.516 -2.080 -29.871 1.00 79.81 95 ASP A CA 1
ATOM 738 C C . ASP A 1 95 ? 7.338 -2.808 -28.793 1.00 79.81 95 ASP A C 1
ATOM 740 O O . ASP A 1 95 ? 8.186 -3.647 -29.109 1.00 79.81 95 ASP A O 1
ATOM 744 N N . GLY A 1 96 ? 7.059 -2.545 -27.512 1.00 82.88 96 GLY A N 1
ATOM 745 C CA . GLY A 1 96 ? 7.728 -3.181 -26.385 1.00 82.88 96 GLY A CA 1
ATOM 746 C C . GLY A 1 96 ? 7.963 -2.252 -25.196 1.00 82.88 96 GLY A C 1
ATOM 747 O O . GLY A 1 96 ? 7.455 -1.136 -25.145 1.00 82.88 96 GLY A O 1
ATOM 748 N N . VAL A 1 97 ? 8.716 -2.730 -24.209 1.00 84.81 97 VAL A N 1
ATOM 749 C CA . VAL A 1 97 ? 9.137 -1.935 -23.045 1.00 84.81 97 VAL A CA 1
ATOM 750 C C . VAL A 1 97 ? 10.497 -1.293 -23.315 1.00 84.81 97 VAL A C 1
ATOM 752 O O . VAL A 1 97 ? 11.354 -1.932 -23.915 1.00 84.81 97 VAL A O 1
ATOM 755 N N . CYS A 1 98 ? 10.680 -0.051 -22.860 1.00 88.62 98 CYS A N 1
ATOM 756 C CA . CYS A 1 98 ? 11.956 0.666 -22.883 1.00 88.62 98 CYS A CA 1
ATOM 757 C C . CYS A 1 98 ? 12.472 0.847 -21.444 1.00 88.62 98 CYS A C 1
ATOM 759 O O . CYS A 1 98 ? 11.880 1.584 -20.652 1.00 88.62 98 CYS A O 1
ATOM 761 N N . PHE A 1 99 ? 13.566 0.176 -21.074 1.00 90.38 99 PHE A N 1
ATOM 762 C CA . PHE A 1 99 ? 14.180 0.304 -19.750 1.00 90.38 99 PHE A CA 1
ATOM 763 C C . PHE A 1 99 ? 14.751 1.694 -19.502 1.00 90.38 99 PHE A C 1
ATOM 765 O O . PHE A 1 99 ? 14.683 2.156 -18.368 1.00 90.38 99 PHE A O 1
ATOM 772 N N . PHE A 1 100 ? 15.276 2.367 -20.529 1.00 91.44 100 PHE A N 1
ATOM 773 C CA . PHE A 1 100 ? 15.727 3.753 -20.391 1.00 91.44 100 PHE A CA 1
ATOM 774 C C . PHE A 1 100 ? 14.569 4.649 -19.926 1.00 91.44 100 PHE A C 1
ATOM 776 O O . PHE A 1 100 ? 14.671 5.287 -18.883 1.00 91.44 100 PHE A O 1
ATOM 783 N N . ASP A 1 101 ? 13.416 4.583 -20.600 1.00 91.50 101 ASP A N 1
ATOM 784 C CA . ASP A 1 101 ? 12.220 5.334 -20.199 1.00 91.50 101 ASP A CA 1
ATOM 785 C C . ASP A 1 101 ? 11.735 4.948 -18.792 1.00 91.50 101 ASP A C 1
ATOM 787 O O . ASP A 1 101 ? 11.214 5.793 -18.065 1.00 91.50 101 ASP A O 1
ATOM 791 N N . ALA A 1 102 ? 11.857 3.674 -18.402 1.00 92.00 102 ALA A N 1
ATOM 792 C CA . ALA A 1 102 ? 11.487 3.218 -17.062 1.00 92.00 102 ALA A CA 1
ATOM 793 C C . ALA A 1 102 ? 12.417 3.791 -15.978 1.00 92.00 102 ALA A C 1
ATOM 795 O O . ALA A 1 102 ? 11.942 4.162 -14.906 1.00 92.00 102 ALA A O 1
ATOM 796 N N . ILE A 1 103 ? 13.722 3.869 -16.254 1.00 92.69 103 ILE A N 1
ATOM 797 C CA . ILE A 1 103 ? 14.735 4.430 -15.350 1.00 92.69 103 ILE A CA 1
ATOM 798 C C . ILE A 1 103 ? 14.529 5.940 -15.200 1.00 92.69 103 ILE A C 1
ATOM 800 O O . ILE A 1 103 ? 14.425 6.422 -14.075 1.00 92.69 103 ILE A O 1
ATOM 804 N N . GLU A 1 104 ? 14.364 6.665 -16.308 1.00 90.81 104 GLU A N 1
ATOM 805 C CA . GLU A 1 104 ? 14.126 8.117 -16.302 1.00 90.81 104 GLU A CA 1
ATOM 806 C C . GLU A 1 104 ? 12.817 8.496 -15.592 1.00 90.81 104 GLU A C 1
ATOM 808 O O . GLU A 1 104 ? 12.720 9.544 -14.961 1.00 90.81 104 GLU A O 1
ATOM 813 N N . GLN A 1 105 ? 11.794 7.638 -15.650 1.00 88.88 105 GLN A N 1
ATOM 814 C CA . GLN A 1 105 ? 10.556 7.842 -14.890 1.00 88.88 105 GLN A CA 1
ATOM 815 C C . GLN A 1 105 ? 10.712 7.550 -13.397 1.00 88.88 105 GLN A C 1
ATOM 817 O O . GLN A 1 105 ? 10.009 8.147 -12.582 1.00 88.88 105 GLN A O 1
ATOM 822 N N . PHE A 1 106 ? 11.603 6.629 -13.033 1.00 90.75 106 PHE A N 1
ATOM 823 C CA . PHE A 1 106 ? 11.813 6.239 -11.646 1.00 90.75 106 PHE A CA 1
ATOM 824 C C . PHE A 1 106 ? 12.668 7.251 -10.873 1.00 90.75 106 PHE A C 1
ATOM 826 O O . PHE A 1 106 ? 12.397 7.472 -9.695 1.00 90.75 106 PHE A O 1
ATOM 833 N N . ASP A 1 107 ? 13.638 7.903 -11.517 1.00 89.56 107 ASP A N 1
ATOM 834 C CA . ASP A 1 107 ? 14.540 8.878 -10.881 1.00 89.56 107 ASP A CA 1
ATOM 835 C C . ASP A 1 107 ? 13.834 10.010 -10.095 1.00 89.56 107 ASP A C 1
ATOM 837 O O . ASP A 1 107 ? 14.118 10.176 -8.900 1.00 89.56 107 ASP A O 1
ATOM 841 N N . PRO A 1 108 ? 12.864 10.758 -10.668 1.00 87.56 108 PRO A N 1
ATOM 842 C CA . PRO A 1 108 ? 12.176 11.817 -9.927 1.00 87.56 108 PRO A CA 1
ATOM 843 C C . PRO A 1 108 ? 11.355 11.266 -8.754 1.00 87.56 108 PRO A C 1
ATOM 845 O O . PRO A 1 108 ? 11.330 11.862 -7.677 1.00 87.56 108 PRO A O 1
ATOM 848 N N . ILE A 1 109 ? 10.738 10.091 -8.922 1.00 86.06 109 ILE A N 1
ATOM 849 C CA . ILE A 1 109 ? 9.945 9.435 -7.873 1.00 86.06 109 ILE A CA 1
ATOM 850 C C . ILE A 1 109 ? 10.847 8.997 -6.725 1.00 86.06 109 ILE A C 1
ATOM 852 O O . ILE A 1 109 ? 10.510 9.196 -5.558 1.00 86.06 109 ILE A O 1
ATOM 856 N N . PHE A 1 110 ? 11.997 8.410 -7.050 1.00 86.56 110 PHE A N 1
ATOM 857 C CA . PHE A 1 110 ? 12.990 8.000 -6.073 1.00 86.56 110 PHE A CA 1
ATOM 858 C C . PHE A 1 110 ? 13.544 9.206 -5.307 1.00 86.56 110 PHE A C 1
ATOM 860 O O . PHE A 1 110 ? 13.602 9.173 -4.078 1.00 86.56 110 PHE A O 1
ATOM 867 N N . THR A 1 111 ? 13.894 10.284 -6.011 1.00 86.25 111 THR A N 1
ATOM 868 C CA . THR A 1 111 ? 14.415 11.519 -5.408 1.00 86.25 111 THR A CA 1
ATOM 869 C C . THR A 1 111 ? 13.418 12.129 -4.429 1.00 86.25 111 THR A C 1
ATOM 871 O O . THR A 1 111 ? 13.774 12.412 -3.282 1.00 86.25 111 THR A O 1
ATOM 874 N N . MET A 1 112 ? 12.159 12.260 -4.847 1.00 82.44 112 MET A N 1
ATOM 875 C CA . MET A 1 112 ? 11.071 12.754 -4.006 1.00 82.44 112 MET A CA 1
ATOM 876 C C . MET A 1 112 ? 10.827 11.833 -2.802 1.00 82.44 112 MET A C 1
ATOM 878 O O . MET A 1 112 ? 10.776 12.299 -1.668 1.00 82.44 112 MET A O 1
ATOM 882 N N . GLN A 1 113 ? 10.747 10.513 -3.004 1.00 79.38 113 GLN A N 1
ATOM 883 C CA . GLN A 1 113 ? 10.540 9.563 -1.906 1.00 79.38 113 GLN A CA 1
ATOM 884 C C . GLN A 1 113 ? 11.684 9.607 -0.887 1.00 79.38 113 GLN A C 1
ATOM 886 O O . GLN A 1 113 ? 11.447 9.500 0.316 1.00 79.38 113 GLN A O 1
ATOM 891 N N . ARG A 1 114 ? 12.927 9.751 -1.356 1.00 82.94 114 ARG A N 1
ATOM 892 C CA . ARG A 1 114 ? 14.097 9.871 -0.486 1.00 82.94 114 ARG A CA 1
ATOM 893 C C . ARG A 1 114 ? 14.027 11.141 0.357 1.00 82.94 114 ARG A C 1
ATOM 895 O O . ARG A 1 114 ? 14.323 11.072 1.545 1.00 82.94 114 ARG A O 1
ATOM 902 N N . ALA A 1 115 ? 13.623 12.268 -0.232 1.00 81.94 115 ALA A N 1
ATOM 903 C CA . ALA A 1 115 ? 13.418 13.517 0.501 1.00 81.94 115 ALA A CA 1
ATOM 904 C C . ALA A 1 115 ? 12.333 13.363 1.580 1.00 81.94 115 ALA A C 1
ATOM 906 O O . ALA A 1 115 ? 12.595 13.656 2.744 1.00 81.94 115 ALA A O 1
ATOM 907 N N . HIS A 1 116 ? 11.186 12.782 1.221 1.00 79.25 116 HIS A N 1
ATOM 908 C CA . HIS A 1 116 ? 10.088 12.497 2.144 1.00 79.25 116 HIS A CA 1
ATOM 909 C C . HIS A 1 116 ? 10.526 11.643 3.343 1.00 79.25 116 HIS A C 1
ATOM 911 O O . HIS A 1 116 ? 10.236 11.960 4.495 1.00 79.25 116 HIS A O 1
ATOM 917 N N . TYR A 1 117 ? 11.266 10.557 3.095 1.00 75.56 117 TYR A N 1
ATOM 918 C CA . TYR A 1 117 ? 11.775 9.708 4.175 1.00 75.56 117 TYR A CA 1
ATOM 919 C C . TYR A 1 117 ? 12.748 10.431 5.091 1.00 75.56 117 TYR A C 1
ATOM 921 O O . TYR A 1 117 ? 12.629 10.316 6.309 1.00 75.56 117 TYR A O 1
ATOM 929 N N . LEU A 1 118 ? 13.680 11.195 4.518 1.00 81.12 118 LEU A N 1
ATOM 930 C CA . LEU A 1 118 ? 14.607 11.995 5.306 1.00 81.12 118 LEU A CA 1
ATOM 931 C C . LEU A 1 118 ? 13.844 13.009 6.165 1.00 81.12 118 LEU A C 1
ATOM 933 O O . LEU A 1 118 ? 14.173 13.155 7.337 1.00 81.12 118 LEU A O 1
ATOM 937 N N . ASN A 1 119 ? 12.803 13.659 5.644 1.00 82.00 119 ASN A N 1
ATOM 938 C CA . ASN A 1 119 ? 11.970 14.579 6.424 1.00 82.00 119 ASN A CA 1
ATOM 939 C C . ASN A 1 119 ? 11.318 13.871 7.624 1.00 82.00 119 ASN A C 1
ATOM 941 O O . ASN A 1 119 ? 11.455 14.339 8.757 1.00 82.00 119 ASN A O 1
ATOM 945 N N . ILE A 1 120 ? 10.719 12.696 7.405 1.00 75.94 120 ILE A N 1
ATOM 946 C CA . ILE A 1 120 ? 10.106 11.890 8.473 1.00 75.94 120 ILE A CA 1
ATOM 947 C C . ILE A 1 120 ? 11.136 11.451 9.521 1.00 75.94 120 ILE A C 1
ATOM 949 O O . ILE A 1 120 ? 10.865 11.549 10.718 1.00 75.94 120 ILE A O 1
ATOM 953 N N . GLU A 1 121 ? 12.322 10.988 9.112 1.00 78.12 121 GLU A N 1
ATOM 954 C CA . GLU A 1 121 ? 13.391 10.603 10.048 1.00 78.12 121 GLU A CA 1
ATOM 955 C C . GLU A 1 121 ? 13.844 11.777 10.930 1.00 78.12 121 GLU A C 1
ATOM 957 O O . GLU A 1 121 ? 14.177 11.582 12.101 1.00 78.12 121 GLU A O 1
ATOM 962 N N . HIS A 1 122 ? 13.810 13.002 10.398 1.00 85.19 122 HIS A N 1
ATOM 963 C CA . HIS A 1 122 ? 14.098 14.227 11.147 1.00 85.19 122 HIS A CA 1
ATOM 964 C C . HIS A 1 122 ? 12.894 14.756 11.949 1.00 85.19 122 HIS A C 1
ATOM 966 O O . HIS A 1 122 ? 13.009 15.797 12.598 1.00 85.19 122 HIS A O 1
ATOM 972 N N . GLY A 1 123 ? 11.759 14.048 11.949 1.00 77.44 123 GLY A N 1
ATOM 973 C CA . GLY A 1 123 ? 10.543 14.437 12.665 1.00 77.44 123 GLY A CA 1
ATOM 974 C C . GLY A 1 123 ? 9.824 15.639 12.054 1.00 77.44 123 GLY A C 1
ATOM 975 O O . GLY A 1 123 ? 9.117 16.347 12.769 1.00 77.44 123 GLY A O 1
ATOM 976 N N . LEU A 1 124 ? 10.042 15.901 10.764 1.00 77.12 124 LEU A N 1
ATOM 977 C CA . LEU A 1 124 ? 9.311 16.906 10.005 1.00 77.12 124 LEU A CA 1
ATOM 978 C C . LEU A 1 124 ? 8.069 16.255 9.399 1.00 77.12 124 LEU A C 1
ATOM 980 O O . LEU A 1 124 ? 8.164 15.216 8.742 1.00 77.12 124 LEU A O 1
ATOM 984 N N . ASP A 1 125 ? 6.914 16.879 9.610 1.00 74.88 125 ASP A N 1
ATOM 985 C CA . ASP A 1 125 ? 5.684 16.459 8.948 1.00 74.88 125 ASP A CA 1
ATOM 986 C C . ASP A 1 125 ? 5.740 16.876 7.468 1.00 74.88 125 ASP A C 1
ATOM 988 O O . ASP A 1 125 ? 6.082 18.028 7.181 1.00 74.88 125 ASP A O 1
ATOM 992 N N . PRO A 1 126 ? 5.414 15.975 6.523 1.00 69.56 126 PRO A N 1
ATOM 993 C CA . PRO A 1 126 ? 5.409 16.308 5.107 1.00 69.56 126 PRO A CA 1
ATOM 994 C C . PRO A 1 126 ? 4.387 17.408 4.825 1.00 69.56 126 PRO A C 1
ATOM 996 O O . PRO A 1 126 ? 3.224 17.339 5.243 1.00 69.56 126 PRO A O 1
ATOM 999 N N . GLU A 1 127 ? 4.826 18.433 4.100 1.00 75.88 127 GLU A N 1
ATOM 1000 C CA . GLU A 1 127 ? 3.956 19.541 3.734 1.00 75.88 127 GLU A CA 1
ATOM 1001 C C . GLU A 1 127 ? 2.892 19.080 2.732 1.00 75.88 127 GLU A C 1
ATOM 1003 O O . GLU A 1 127 ? 3.068 18.146 1.946 1.00 75.88 127 GLU A O 1
ATOM 1008 N N . LYS A 1 128 ? 1.749 19.767 2.734 1.00 77.06 128 LYS A N 1
ATOM 1009 C CA . LYS A 1 128 ? 0.651 19.455 1.814 1.00 77.06 128 LYS A CA 1
ATOM 1010 C C . LYS A 1 128 ? 1.083 19.543 0.341 1.00 77.06 128 LYS A C 1
ATOM 1012 O O . LYS A 1 128 ? 0.613 18.749 -0.467 1.00 77.06 128 LYS A O 1
ATOM 1017 N N . GLU A 1 129 ? 1.977 20.474 0.016 1.00 80.25 129 GLU A N 1
ATOM 1018 C CA . GLU A 1 129 ? 2.517 20.666 -1.335 1.00 80.25 129 GLU A CA 1
ATOM 1019 C C . GLU A 1 129 ? 3.328 19.447 -1.811 1.00 80.25 129 GLU A C 1
ATOM 1021 O O . GLU A 1 129 ? 3.107 18.968 -2.920 1.00 80.25 129 GLU A O 1
ATOM 1026 N N . GLU A 1 130 ? 4.161 18.862 -0.942 1.00 77.94 130 GLU A N 1
ATOM 1027 C CA . GLU A 1 130 ? 4.930 17.638 -1.228 1.00 77.94 130 GLU A CA 1
ATOM 1028 C C . GLU A 1 130 ? 4.002 16.451 -1.545 1.00 77.94 130 GLU A C 1
ATOM 1030 O O . GLU A 1 130 ? 4.211 15.698 -2.501 1.00 77.94 130 GLU A O 1
ATOM 1035 N N . ASN A 1 131 ? 2.914 16.316 -0.782 1.00 79.62 131 ASN A N 1
ATOM 1036 C CA . ASN A 1 131 ? 1.903 15.290 -1.028 1.00 79.62 131 ASN A CA 1
ATOM 1037 C C . ASN A 1 131 ? 1.147 15.511 -2.350 1.00 79.62 131 ASN A C 1
ATOM 1039 O O . ASN A 1 131 ? 0.841 14.546 -3.055 1.00 79.62 131 ASN A O 1
ATOM 1043 N N . GLU A 1 132 ? 0.847 16.762 -2.708 1.00 85.25 132 GLU A N 1
ATOM 1044 C CA . GLU A 1 132 ? 0.194 17.104 -3.977 1.00 85.25 132 GLU A CA 1
ATOM 1045 C C . GLU A 1 132 ? 1.106 16.837 -5.185 1.00 85.25 132 GLU A C 1
ATOM 1047 O O . GLU A 1 132 ? 0.645 16.263 -6.177 1.00 85.25 132 GLU A O 1
ATOM 1052 N N . GLU A 1 133 ? 2.396 17.168 -5.093 1.00 85.06 133 GLU A N 1
ATOM 1053 C CA . GLU A 1 133 ? 3.390 16.866 -6.129 1.00 85.06 133 GLU A CA 1
ATOM 1054 C C . GLU A 1 133 ? 3.531 15.352 -6.342 1.00 85.06 133 GLU A C 1
ATOM 1056 O O . GLU A 1 133 ? 3.448 14.855 -7.472 1.00 85.06 133 GLU A O 1
ATOM 1061 N N . ARG A 1 134 ? 3.621 14.588 -5.246 1.00 82.38 134 ARG A N 1
ATOM 1062 C CA . ARG A 1 134 ? 3.638 13.121 -5.278 1.00 82.38 134 ARG A CA 1
ATOM 1063 C C . ARG A 1 134 ? 2.414 12.539 -5.979 1.00 82.38 134 ARG A C 1
ATOM 1065 O O . ARG A 1 134 ? 2.543 11.643 -6.818 1.00 82.38 134 ARG A O 1
ATOM 1072 N N . LEU A 1 135 ? 1.225 13.035 -5.644 1.00 84.12 135 LEU A N 1
ATOM 1073 C CA . LEU A 1 135 ? -0.024 12.615 -6.279 1.00 84.12 135 LEU A CA 1
ATOM 1074 C C . LEU A 1 135 ? -0.044 12.960 -7.773 1.00 84.12 135 LEU A C 1
ATOM 1076 O O . LEU A 1 135 ? -0.509 12.154 -8.580 1.00 84.12 135 LEU A O 1
ATOM 1080 N N . ALA A 1 136 ? 0.482 14.123 -8.166 1.00 87.94 136 ALA A N 1
ATOM 1081 C CA . ALA A 1 136 ? 0.576 14.518 -9.569 1.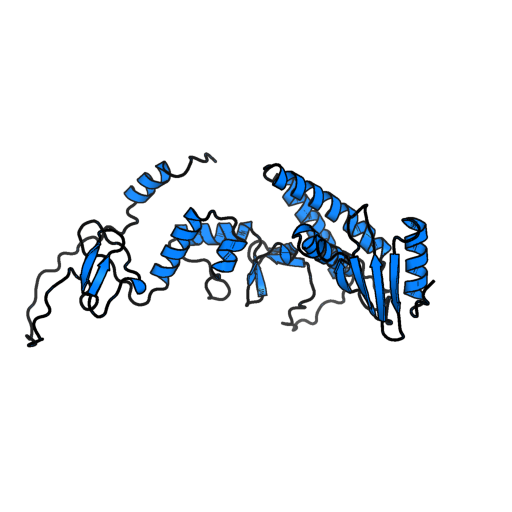00 87.94 136 ALA A CA 1
ATOM 1082 C C . ALA A 1 136 ? 1.470 13.563 -10.380 1.00 87.94 136 ALA A C 1
ATOM 1084 O O . ALA A 1 136 ? 1.057 13.109 -11.451 1.00 87.94 136 ALA A O 1
ATOM 1085 N N . MET A 1 137 ? 2.638 13.183 -9.848 1.00 84.75 137 MET A N 1
ATOM 1086 C CA . MET A 1 137 ? 3.515 12.190 -10.487 1.00 84.75 137 MET A CA 1
ATOM 1087 C C . MET A 1 137 ? 2.824 10.827 -10.638 1.00 84.75 137 MET A C 1
ATOM 1089 O O . MET A 1 137 ? 2.888 10.199 -11.696 1.00 84.75 137 MET A O 1
ATOM 1093 N N . LEU A 1 138 ? 2.115 10.376 -9.599 1.00 84.62 138 LEU A N 1
ATOM 1094 C CA . LEU A 1 138 ? 1.375 9.114 -9.623 1.00 84.62 138 LEU A CA 1
ATOM 1095 C C . LEU A 1 138 ? 0.263 9.098 -10.673 1.00 84.62 138 LEU A C 1
ATOM 1097 O O . LEU A 1 138 ? 0.127 8.117 -11.404 1.00 84.62 138 LEU A O 1
ATOM 1101 N N . ARG A 1 139 ? -0.509 10.184 -10.785 1.00 86.81 139 ARG A N 1
ATOM 1102 C CA . ARG A 1 139 ? -1.528 10.336 -11.835 1.00 86.81 139 ARG A CA 1
ATOM 1103 C C . ARG A 1 139 ? -0.899 10.232 -13.224 1.00 86.81 139 ARG A C 1
ATOM 1105 O O . ARG A 1 139 ? -1.376 9.457 -14.047 1.00 86.81 139 ARG A O 1
ATOM 1112 N N . GLN A 1 140 ? 0.230 10.907 -13.445 1.00 86.19 140 GLN A N 1
ATOM 1113 C CA . GLN A 1 140 ? 0.948 10.841 -14.718 1.00 86.19 140 GLN A CA 1
ATOM 1114 C C . GLN A 1 140 ? 1.415 9.414 -15.064 1.00 86.19 140 GLN A C 1
ATOM 1116 O O . GLN A 1 140 ? 1.325 9.004 -16.223 1.00 86.19 140 GLN A O 1
ATOM 1121 N N . LEU A 1 141 ? 1.900 8.642 -14.084 1.00 83.81 141 LEU A N 1
ATOM 1122 C CA . LEU A 1 141 ? 2.273 7.238 -14.299 1.00 83.81 141 LEU A CA 1
ATOM 1123 C C . LEU A 1 141 ? 1.072 6.370 -14.686 1.00 83.81 141 LEU A C 1
ATOM 1125 O O . LEU A 1 141 ? 1.185 5.532 -15.582 1.00 83.81 141 LEU A O 1
ATOM 1129 N N . VAL A 1 142 ? -0.072 6.567 -14.024 1.00 84.31 142 VAL A N 1
ATOM 1130 C CA . VAL A 1 142 ? -1.311 5.842 -14.337 1.00 84.31 142 VAL A CA 1
ATOM 1131 C C . VAL A 1 142 ? -1.784 6.162 -15.750 1.00 84.31 142 VAL A C 1
ATOM 1133 O O . VAL A 1 142 ? -2.097 5.238 -16.502 1.00 84.31 142 VAL A O 1
ATOM 1136 N N . ASP A 1 143 ? -1.766 7.437 -16.138 1.00 84.31 143 ASP A N 1
ATOM 1137 C CA . ASP A 1 143 ? -2.160 7.871 -17.480 1.00 84.31 143 ASP A CA 1
ATOM 1138 C C . ASP A 1 143 ? -1.264 7.240 -18.556 1.00 84.31 143 ASP A C 1
ATOM 1140 O O . ASP A 1 143 ? -1.759 6.698 -19.548 1.00 84.31 143 ASP A O 1
ATOM 1144 N N . LYS A 1 144 ? 0.059 7.219 -18.341 1.00 80.88 144 LYS A N 1
ATOM 1145 C CA . LYS A 1 144 ? 1.009 6.552 -19.248 1.00 80.88 144 LYS A CA 1
ATOM 1146 C C . LYS A 1 144 ? 0.767 5.044 -19.342 1.00 80.88 144 LYS A C 1
ATOM 1148 O O . LYS A 1 144 ? 0.706 4.500 -20.443 1.00 80.88 144 LYS A O 1
ATOM 1153 N N . ALA A 1 145 ? 0.570 4.371 -18.208 1.00 78.00 145 ALA A N 1
ATOM 1154 C CA . ALA A 1 145 ? 0.289 2.936 -18.176 1.00 78.00 145 ALA A CA 1
ATOM 1155 C C . ALA A 1 145 ? -1.034 2.573 -18.880 1.00 78.00 145 ALA A C 1
ATOM 1157 O O . ALA A 1 145 ? -1.137 1.512 -19.507 1.00 78.00 145 ALA A O 1
ATOM 1158 N N . ALA A 1 146 ? -2.037 3.455 -18.805 1.00 75.12 146 ALA A N 1
ATOM 1159 C CA . ALA A 1 146 ? -3.314 3.292 -19.491 1.00 75.12 146 ALA A CA 1
ATOM 1160 C C . ALA A 1 146 ? -3.180 3.438 -21.016 1.00 75.12 146 ALA A C 1
ATOM 1162 O O . ALA A 1 146 ? -3.800 2.672 -21.750 1.00 75.12 146 ALA A O 1
ATOM 1163 N N . LEU A 1 147 ? -2.342 4.360 -21.503 1.00 67.69 147 LEU A N 1
ATOM 1164 C CA . LEU A 1 147 ? -2.084 4.547 -22.938 1.00 67.69 147 LEU A CA 1
ATOM 1165 C C . LEU A 1 147 ? -1.337 3.359 -23.576 1.00 67.69 147 LEU A C 1
ATOM 1167 O O . LEU A 1 147 ? -1.546 3.066 -24.753 1.00 67.69 147 LEU A O 1
ATOM 1171 N N . GLY A 1 148 ? -0.497 2.658 -22.807 1.00 56.97 148 GLY A N 1
ATOM 1172 C CA . GLY A 1 148 ? 0.263 1.482 -23.258 1.00 56.97 148 GLY A CA 1
ATOM 1173 C C . GLY A 1 148 ? -0.507 0.151 -23.251 1.00 56.97 148 GLY A C 1
ATOM 1174 O O . GLY A 1 148 ? 0.032 -0.874 -23.680 1.00 56.97 148 GLY A O 1
ATOM 1175 N N . SER A 1 149 ? -1.755 0.131 -22.765 1.00 53.56 149 SER A N 1
ATOM 1176 C CA . SER A 1 149 ? -2.584 -1.079 -22.638 1.00 53.56 149 SER A CA 1
ATOM 1177 C C . SER A 1 149 ? -3.859 -0.974 -23.492 1.00 53.56 149 SER A C 1
ATOM 1179 O O . SER A 1 149 ? -4.506 0.070 -23.482 1.00 53.56 149 SER A O 1
ATOM 1181 N N . PRO A 1 150 ? -4.287 -2.028 -24.219 1.00 49.28 150 PRO A N 1
ATOM 1182 C CA . PRO A 1 150 ? -5.602 -2.016 -24.860 1.00 49.28 150 PRO A CA 1
ATOM 1183 C C . PRO A 1 150 ? -6.709 -1.883 -23.795 1.00 49.28 150 PRO A C 1
ATOM 1185 O O . PRO A 1 150 ? -6.549 -2.423 -22.694 1.00 49.28 150 PRO A O 1
ATOM 1188 N N . PRO A 1 151 ? -7.831 -1.195 -24.091 1.00 42.69 151 PRO A N 1
ATOM 1189 C CA . PRO A 1 151 ? -8.911 -1.021 -23.126 1.00 42.69 151 PRO A CA 1
ATOM 1190 C C . PRO A 1 151 ? -9.429 -2.392 -22.663 1.00 42.69 151 PRO A C 1
ATOM 1192 O O . PRO A 1 151 ? -9.617 -3.285 -23.498 1.00 42.69 151 PRO A O 1
ATOM 1195 N N . PRO A 1 152 ? -9.659 -2.591 -21.353 1.00 46.12 152 PRO A N 1
ATOM 1196 C CA . PRO A 1 152 ? -10.162 -3.861 -20.852 1.00 46.12 152 PRO A CA 1
ATOM 1197 C C . PRO A 1 152 ? -11.551 -4.154 -21.448 1.00 46.12 152 PRO A C 1
ATOM 1199 O O . PRO A 1 152 ? -12.364 -3.234 -21.588 1.00 46.12 152 PRO A O 1
ATOM 1202 N N . PRO A 1 153 ? -11.869 -5.417 -21.792 1.00 35.72 153 PRO A N 1
ATOM 1203 C CA . PRO A 1 153 ? -13.223 -5.779 -22.190 1.00 35.72 153 PRO A CA 1
ATOM 1204 C C . PRO A 1 153 ? -14.194 -5.461 -21.045 1.00 35.72 153 PRO A C 1
ATOM 1206 O O . PRO A 1 153 ? -13.908 -5.745 -19.881 1.00 35.72 153 PRO A O 1
ATOM 1209 N N . SER A 1 154 ? -15.354 -4.887 -21.383 1.00 41.62 154 SER A N 1
ATOM 1210 C CA . SER A 1 154 ? -16.364 -4.313 -20.471 1.00 41.62 154 SER A CA 1
ATOM 1211 C C . SER A 1 154 ? -17.034 -5.294 -19.489 1.00 41.62 154 SER A C 1
ATOM 1213 O O . SER A 1 154 ? -18.075 -4.984 -18.918 1.00 41.62 154 SER A O 1
ATOM 1215 N N . SER A 1 155 ? -16.456 -6.473 -19.272 1.00 39.62 155 SER A N 1
ATOM 1216 C CA . SER A 1 155 ? -16.952 -7.515 -18.371 1.00 39.62 155 SER A CA 1
ATOM 1217 C C . SER A 1 155 ? -15.873 -8.132 -17.470 1.00 39.62 155 SER A C 1
ATOM 1219 O O . SER A 1 155 ? -16.143 -9.129 -16.805 1.00 39.62 155 SER A O 1
ATOM 1221 N N . ALA A 1 156 ? -14.663 -7.569 -17.399 1.00 34.94 156 ALA A N 1
ATOM 1222 C CA . ALA A 1 156 ? -13.616 -8.088 -16.522 1.00 34.94 156 ALA A CA 1
ATOM 1223 C C . ALA A 1 156 ? -13.739 -7.524 -15.094 1.00 34.94 156 ALA A C 1
ATOM 1225 O O . ALA A 1 156 ? -13.124 -6.524 -14.738 1.00 34.94 156 ALA A O 1
ATOM 1226 N N . THR A 1 157 ? -14.491 -8.221 -14.238 1.00 36.84 157 THR A N 1
ATOM 1227 C CA . THR A 1 157 ? -14.284 -8.202 -12.775 1.00 36.84 157 THR A CA 1
ATOM 1228 C C . THR A 1 157 ? -13.080 -9.083 -12.416 1.00 36.84 157 THR A C 1
ATOM 1230 O O . THR A 1 157 ? -13.148 -9.944 -11.544 1.00 36.84 157 THR A O 1
ATOM 1233 N N . GLU A 1 158 ? -11.976 -8.904 -13.134 1.00 33.12 158 GLU A N 1
ATOM 1234 C CA . GLU A 1 158 ? -10.707 -9.552 -12.841 1.00 33.12 158 GLU A CA 1
ATOM 1235 C C . GLU A 1 158 ? -9.744 -8.453 -12.427 1.00 33.12 158 GLU A C 1
ATOM 1237 O O . GLU A 1 158 ? -9.170 -7.729 -13.237 1.00 33.12 158 GLU A O 1
ATOM 1242 N N . SER A 1 159 ? -9.622 -8.297 -11.115 1.00 34.25 159 SER A N 1
ATOM 1243 C CA . SER A 1 159 ? -8.530 -7.574 -10.496 1.00 34.25 159 SER A CA 1
ATOM 1244 C C . SER A 1 159 ? -7.219 -8.110 -11.050 1.00 34.25 159 SER A C 1
ATOM 1246 O O . SER A 1 159 ? -6.807 -9.207 -10.672 1.00 34.25 159 SER A O 1
ATOM 1248 N N . ASN A 1 160 ? -6.568 -7.356 -11.933 1.00 36.34 160 ASN A N 1
ATOM 1249 C CA . ASN A 1 160 ? -5.177 -7.600 -12.268 1.00 36.34 160 ASN A CA 1
ATOM 1250 C C . ASN A 1 160 ? -4.397 -7.446 -10.950 1.00 36.34 160 ASN A C 1
ATOM 1252 O O . ASN A 1 160 ? -4.295 -6.326 -10.442 1.00 36.34 160 ASN A O 1
ATOM 1256 N N . PRO A 1 161 ? -3.863 -8.523 -10.340 1.00 36.97 161 PRO A N 1
ATOM 1257 C CA . PRO A 1 161 ? -3.147 -8.424 -9.067 1.00 36.97 161 PRO A CA 1
ATOM 1258 C C . PRO A 1 161 ? -1.800 -7.696 -9.218 1.00 36.97 161 PRO A C 1
ATOM 1260 O O . PRO A 1 161 ? -1.050 -7.585 -8.255 1.00 36.97 161 PRO A O 1
ATOM 1263 N N . SER A 1 162 ? -1.476 -7.259 -10.438 1.00 48.84 162 SER A N 1
ATOM 1264 C CA . SER A 1 162 ? -0.163 -6.825 -10.895 1.00 48.84 162 SER A CA 1
ATOM 1265 C C . SER A 1 162 ? -0.010 -5.315 -11.064 1.00 48.84 162 SER A C 1
ATOM 1267 O O . SER A 1 162 ? 1.043 -4.894 -11.530 1.00 48.84 162 SER A O 1
ATOM 1269 N N . SER A 1 163 ? -1.023 -4.495 -10.755 1.00 65.94 163 SER A N 1
ATOM 1270 C CA . SER A 1 163 ? -0.792 -3.051 -10.666 1.00 65.94 163 SER A CA 1
ATOM 1271 C C . SER A 1 163 ? -0.271 -2.716 -9.268 1.00 65.94 163 SER A C 1
ATOM 1273 O O . SER A 1 163 ? -0.963 -2.892 -8.255 1.00 65.94 163 SER A O 1
ATOM 1275 N N . ASP A 1 164 ? 0.975 -2.248 -9.222 1.00 80.19 164 ASP A N 1
ATOM 1276 C CA . ASP A 1 164 ? 1.572 -1.663 -8.020 1.00 80.19 164 ASP A CA 1
ATOM 1277 C C . ASP A 1 164 ? 0.963 -0.304 -7.683 1.00 80.19 164 ASP A C 1
ATOM 1279 O O . ASP A 1 164 ? 1.153 0.178 -6.574 1.00 80.19 164 ASP A O 1
ATOM 1283 N N . ILE A 1 165 ? 0.178 0.278 -8.596 1.00 84.69 165 ILE A N 1
ATOM 1284 C CA . ILE A 1 165 ? -0.651 1.459 -8.353 1.00 84.69 165 ILE A CA 1
ATOM 1285 C C . ILE A 1 165 ? -2.120 1.036 -8.230 1.00 84.69 165 ILE A C 1
ATOM 1287 O O . ILE A 1 165 ? -2.632 0.265 -9.047 1.00 84.69 165 ILE A O 1
ATOM 1291 N N . VAL A 1 166 ? -2.799 1.533 -7.200 1.00 89.31 166 VAL A N 1
ATOM 1292 C CA . VAL A 1 166 ? -4.203 1.268 -6.863 1.00 89.31 166 VAL A CA 1
ATOM 1293 C C . VAL A 1 166 ? -4.938 2.566 -6.550 1.00 89.31 166 VAL A C 1
ATOM 1295 O O . VAL A 1 166 ? -4.341 3.515 -6.056 1.00 89.31 166 VAL A O 1
ATOM 1298 N N . GLY A 1 167 ? -6.246 2.603 -6.805 1.00 92.25 167 GLY A N 1
ATOM 1299 C CA . GLY A 1 167 ? -7.094 3.732 -6.420 1.00 92.25 167 GLY A CA 1
ATOM 1300 C C . GLY A 1 167 ? -7.598 3.609 -4.981 1.00 92.25 167 GLY A C 1
ATOM 1301 O O . GLY A 1 167 ? -8.024 2.530 -4.558 1.00 92.25 167 GLY A O 1
ATOM 1302 N N . CYS A 1 168 ? -7.600 4.714 -4.235 1.00 94.88 168 CYS A N 1
ATOM 1303 C CA . CYS A 1 168 ? -8.277 4.779 -2.942 1.00 94.88 168 CYS A CA 1
ATOM 1304 C C . CYS A 1 168 ? -9.801 4.688 -3.126 1.00 94.88 168 CYS A C 1
ATOM 1306 O O . CYS A 1 168 ? -10.388 5.427 -3.911 1.00 94.88 168 CYS A O 1
ATOM 1308 N N . ALA A 1 169 ? -10.473 3.842 -2.348 1.00 95.38 169 ALA A N 1
ATOM 1309 C CA . ALA A 1 169 ? -11.919 3.629 -2.439 1.00 95.38 169 ALA A CA 1
ATOM 1310 C C . ALA A 1 169 ? -12.772 4.843 -2.014 1.00 95.38 169 ALA A C 1
ATOM 1312 O O . ALA A 1 169 ? -13.992 4.808 -2.167 1.00 95.38 169 ALA A O 1
ATOM 1313 N N . VAL A 1 170 ? -12.153 5.886 -1.450 1.00 95.81 170 VAL A N 1
ATOM 1314 C CA . VAL A 1 170 ? -12.836 7.089 -0.951 1.00 95.81 170 VAL A CA 1
ATOM 1315 C C . VAL A 1 170 ? -12.515 8.298 -1.823 1.00 95.81 170 VAL A C 1
ATOM 1317 O O . VAL A 1 170 ? -13.416 8.834 -2.458 1.00 95.81 170 VAL A O 1
ATOM 1320 N N . CYS A 1 171 ? -11.247 8.717 -1.888 1.00 94.81 171 CYS A N 1
ATOM 1321 C CA . CYS A 1 171 ? -10.853 9.885 -2.683 1.00 94.81 171 CYS A CA 1
ATOM 1322 C C . CYS A 1 171 ? -10.622 9.578 -4.168 1.00 94.81 171 CYS A C 1
ATOM 1324 O O . CYS A 1 171 ? -10.461 10.508 -4.945 1.00 94.81 171 CYS A O 1
ATOM 1326 N N . MET A 1 172 ? -10.604 8.299 -4.568 1.00 92.44 172 MET A N 1
ATOM 1327 C CA . MET A 1 172 ? -10.348 7.842 -5.945 1.00 92.44 172 MET A CA 1
ATOM 1328 C C . MET A 1 172 ? -8.961 8.192 -6.502 1.00 92.44 172 MET A C 1
ATOM 1330 O O . MET A 1 172 ? -8.678 7.900 -7.661 1.00 92.44 172 MET A O 1
ATOM 1334 N N . GLU A 1 173 ? -8.074 8.742 -5.674 1.00 91.69 173 GLU A N 1
ATOM 1335 C CA . GLU A 1 173 ? -6.707 9.067 -6.068 1.00 91.69 173 GLU A CA 1
ATOM 1336 C C . GLU A 1 173 ? -5.820 7.819 -6.190 1.00 91.69 173 GLU A C 1
ATOM 1338 O O . GLU A 1 173 ? -6.045 6.837 -5.465 1.00 91.69 173 GLU A O 1
ATOM 1343 N N . PRO A 1 174 ? -4.818 7.837 -7.092 1.00 90.19 174 PRO A N 1
ATOM 1344 C CA . PRO A 1 174 ? -3.873 6.745 -7.250 1.00 90.19 174 PRO A CA 1
ATOM 1345 C C . PRO A 1 174 ? -2.803 6.770 -6.155 1.00 90.19 174 PRO A C 1
ATOM 1347 O O . PRO A 1 174 ? -2.243 7.811 -5.826 1.00 90.19 174 PRO A O 1
ATOM 1350 N N . PHE A 1 175 ? -2.477 5.591 -5.638 1.00 87.50 175 PHE A N 1
ATOM 1351 C CA . PHE A 1 175 ? -1.430 5.366 -4.645 1.00 87.50 175 PHE A CA 1
ATOM 1352 C C . PHE A 1 175 ? -0.671 4.092 -4.971 1.00 87.50 175 PHE A C 1
ATOM 1354 O O . PHE A 1 175 ? -1.231 3.158 -5.550 1.00 87.50 175 PHE A O 1
ATOM 1361 N N . PHE A 1 176 ? 0.581 3.998 -4.536 1.00 85.38 176 PHE A N 1
ATOM 1362 C CA . PHE A 1 176 ? 1.250 2.708 -4.548 1.00 85.38 176 PHE A CA 1
ATOM 1363 C C . PHE A 1 176 ? 0.589 1.763 -3.548 1.00 85.38 176 PHE A C 1
ATOM 1365 O O . PHE A 1 176 ? 0.252 2.143 -2.429 1.00 85.38 176 PHE A O 1
ATOM 1372 N N . ARG A 1 177 ? 0.411 0.501 -3.935 1.00 87.38 177 ARG A N 1
ATOM 1373 C CA . ARG A 1 177 ? -0.306 -0.503 -3.145 1.00 87.38 177 ARG A CA 1
ATOM 1374 C C . ARG A 1 177 ? 0.274 -0.659 -1.742 1.00 87.38 177 ARG A C 1
ATOM 1376 O O . ARG A 1 177 ? -0.494 -0.807 -0.797 1.00 87.38 177 ARG A O 1
ATOM 1383 N N . ILE A 1 178 ? 1.598 -0.612 -1.615 1.00 85.00 178 ILE A N 1
ATOM 1384 C CA . ILE A 1 178 ? 2.321 -0.678 -0.337 1.00 85.00 178 ILE A CA 1
ATOM 1385 C C . ILE A 1 178 ? 2.017 0.492 0.605 1.00 85.00 178 ILE A C 1
ATOM 1387 O O . ILE A 1 178 ? 2.087 0.305 1.815 1.00 85.00 178 ILE A O 1
ATOM 1391 N N . ASP A 1 179 ? 1.582 1.634 0.072 1.00 85.94 179 ASP A N 1
ATOM 1392 C CA . ASP A 1 179 ? 1.191 2.821 0.845 1.00 85.94 179 ASP A CA 1
ATOM 1393 C C . ASP A 1 179 ? -0.309 2.840 1.167 1.00 85.94 179 ASP A C 1
ATOM 1395 O O . ASP A 1 179 ? -0.839 3.816 1.698 1.00 85.94 179 ASP A O 1
ATOM 1399 N N . THR A 1 180 ? -1.026 1.768 0.822 1.00 91.94 180 THR A N 1
ATOM 1400 C CA . THR A 1 180 ? -2.465 1.661 1.052 1.00 91.94 180 THR A CA 1
ATOM 1401 C C . THR A 1 180 ? -2.821 0.461 1.908 1.00 91.94 180 THR A C 1
ATOM 1403 O O . THR A 1 180 ? -2.287 -0.641 1.768 1.00 91.94 180 THR A O 1
ATOM 1406 N N . ALA A 1 181 ? -3.853 0.640 2.723 1.00 94.50 181 ALA A N 1
ATOM 1407 C CA . ALA A 1 181 ? -4.520 -0.454 3.398 1.00 94.50 181 ALA A CA 1
ATOM 1408 C C . ALA A 1 181 ? -5.391 -1.230 2.398 1.00 94.50 181 ALA A C 1
ATOM 1410 O O . ALA A 1 181 ? -6.556 -0.893 2.173 1.00 94.50 181 ALA A O 1
ATOM 1411 N N . THR A 1 182 ? -4.829 -2.277 1.790 1.00 94.19 182 THR A N 1
ATOM 1412 C CA . THR A 1 182 ? -5.575 -3.179 0.899 1.00 94.19 182 THR A CA 1
ATOM 1413 C C . THR A 1 182 ? -6.306 -4.250 1.709 1.00 94.19 182 THR A C 1
ATOM 1415 O O . THR A 1 182 ? -5.698 -5.052 2.419 1.00 94.19 182 THR A O 1
ATOM 1418 N N . LEU A 1 183 ? -7.632 -4.292 1.590 1.00 94.31 183 LEU A N 1
ATOM 1419 C CA . LEU A 1 183 ? -8.478 -5.239 2.316 1.00 94.31 183 LEU A CA 1
ATOM 1420 C C . LEU A 1 183 ? -8.692 -6.544 1.536 1.00 94.31 183 LEU A C 1
ATOM 1422 O O . LEU A 1 183 ? -8.461 -6.632 0.334 1.00 94.31 183 LEU A O 1
ATOM 1426 N N . LYS A 1 184 ? -9.244 -7.568 2.204 1.00 93.00 184 LYS A N 1
ATOM 1427 C CA . LYS A 1 184 ? -9.601 -8.853 1.561 1.00 93.00 184 LYS A CA 1
ATOM 1428 C C . LYS A 1 184 ? -10.634 -8.719 0.435 1.00 93.00 184 LYS A C 1
ATOM 1430 O O . LYS A 1 184 ? -10.708 -9.590 -0.421 1.00 93.00 184 LYS A O 1
ATOM 1435 N N . CYS A 1 185 ? -11.449 -7.666 0.457 1.00 93.44 185 CYS A N 1
ATOM 1436 C CA . CYS A 1 185 ? -12.378 -7.320 -0.623 1.00 93.44 185 CYS A CA 1
ATOM 1437 C C . CYS A 1 185 ? -11.708 -6.564 -1.783 1.00 93.44 185 CYS A C 1
ATOM 1439 O O . CYS A 1 185 ? -12.417 -6.120 -2.674 1.00 93.44 185 CYS A O 1
ATOM 1441 N N . GLN A 1 186 ? -10.377 -6.423 -1.761 1.00 91.12 186 GLN A N 1
ATOM 1442 C CA . GLN A 1 186 ? -9.535 -5.764 -2.766 1.00 91.12 186 GLN A CA 1
ATOM 1443 C C . GLN A 1 186 ? -9.687 -4.243 -2.889 1.00 91.12 186 GLN A C 1
ATOM 1445 O O . GLN A 1 186 ? -8.957 -3.628 -3.659 1.00 91.12 186 GLN A O 1
ATOM 1450 N N . HIS A 1 187 ? -10.559 -3.617 -2.101 1.00 94.31 187 HIS A N 1
ATOM 1451 C CA . HIS A 1 187 ? -10.542 -2.167 -1.948 1.00 94.31 187 HIS A CA 1
ATOM 1452 C C . HIS A 1 187 ? -9.323 -1.723 -1.137 1.00 94.31 187 HIS A C 1
ATOM 1454 O O . HIS A 1 187 ? -8.995 -2.324 -0.106 1.00 94.31 187 HIS A O 1
ATOM 1460 N N . SER A 1 188 ? -8.696 -0.650 -1.606 1.00 95.50 188 SER A N 1
ATOM 1461 C CA . SER A 1 188 ? -7.544 -0.007 -0.985 1.00 95.50 188 SER A CA 1
ATOM 1462 C C . SER A 1 188 ? -7.951 1.347 -0.412 1.00 95.50 188 SER A C 1
ATOM 1464 O O . SER A 1 188 ? -8.785 2.044 -0.985 1.00 95.50 188 SER A O 1
ATOM 1466 N N . TYR A 1 189 ? -7.372 1.721 0.724 1.00 96.25 189 TYR A N 1
ATOM 1467 C CA . TYR A 1 189 ? -7.566 3.030 1.347 1.00 96.25 189 TYR A CA 1
ATOM 1468 C C . TYR A 1 189 ? -6.204 3.690 1.525 1.00 96.25 189 TYR A C 1
ATOM 1470 O O . TYR A 1 189 ? -5.283 3.040 2.024 1.00 96.25 189 TYR A O 1
ATOM 1478 N N . CYS A 1 190 ? -6.073 4.959 1.137 1.00 93.81 190 CYS A N 1
ATOM 1479 C CA . CYS A 1 190 ? -4.925 5.750 1.572 1.00 93.81 190 CYS A CA 1
ATOM 1480 C C . CYS A 1 190 ? -4.988 5.980 3.088 1.00 93.81 190 CYS A C 1
ATOM 1482 O O . CYS A 1 190 ? -6.058 5.848 3.696 1.00 93.81 190 CYS A O 1
ATOM 1484 N N . HIS A 1 191 ? -3.840 6.325 3.672 1.00 91.75 191 HIS A N 1
ATOM 1485 C CA . HIS A 1 191 ? -3.693 6.620 5.096 1.00 91.75 191 HIS A CA 1
ATOM 1486 C C . HIS A 1 191 ? -4.787 7.579 5.601 1.00 91.75 191 HIS A C 1
ATOM 1488 O O . HIS A 1 191 ? -5.539 7.238 6.515 1.00 91.75 191 HIS A O 1
ATOM 1494 N N . ASP A 1 192 ? -4.954 8.722 4.932 1.00 92.69 192 ASP A N 1
ATOM 1495 C CA . ASP A 1 192 ? -5.840 9.794 5.397 1.00 92.69 192 ASP A CA 1
ATOM 1496 C C . ASP A 1 192 ? -7.311 9.389 5.350 1.00 92.69 192 ASP A C 1
ATOM 1498 O O . ASP A 1 192 ? -8.026 9.493 6.343 1.00 92.69 192 ASP A O 1
ATOM 1502 N N . CYS A 1 193 ? -7.766 8.819 4.230 1.00 96.31 193 CYS A N 1
ATOM 1503 C CA . CYS A 1 193 ? -9.152 8.367 4.104 1.00 96.31 193 CYS A CA 1
ATOM 1504 C C . CYS A 1 193 ? -9.489 7.231 5.082 1.00 96.31 193 CYS A C 1
ATOM 1506 O O . CYS A 1 193 ? -10.631 7.131 5.539 1.00 96.31 193 CYS A O 1
ATOM 1508 N N . LEU A 1 194 ? -8.521 6.362 5.399 1.00 96.62 194 LEU A N 1
ATOM 1509 C CA . LEU A 1 194 ? -8.704 5.330 6.413 1.00 96.62 194 LEU A CA 1
ATOM 1510 C C . LEU A 1 194 ? -8.835 5.956 7.807 1.00 96.62 194 LEU A C 1
ATOM 1512 O O . LEU A 1 194 ? -9.792 5.648 8.523 1.00 96.62 194 LEU A O 1
ATOM 1516 N N . ALA A 1 195 ? -7.898 6.829 8.180 1.00 95.62 195 ALA A N 1
ATOM 1517 C CA . ALA A 1 195 ? -7.878 7.492 9.477 1.00 95.62 195 ALA A CA 1
ATOM 1518 C C . ALA A 1 195 ? -9.136 8.347 9.688 1.00 95.62 195 ALA A C 1
ATOM 1520 O O . ALA A 1 195 ? -9.826 8.204 10.700 1.00 95.62 195 ALA A O 1
ATOM 1521 N N . ASP A 1 196 ? -9.497 9.173 8.711 1.00 95.69 196 ASP A N 1
ATOM 1522 C CA . ASP A 1 196 ? -10.660 10.053 8.787 1.00 95.69 196 ASP A CA 1
ATOM 1523 C C . ASP A 1 196 ? -11.968 9.269 8.792 1.00 95.69 196 ASP A C 1
ATOM 1525 O O . ASP A 1 196 ? -12.855 9.564 9.592 1.00 95.69 196 ASP A O 1
ATOM 1529 N N . GLY A 1 197 ? -12.075 8.204 7.992 1.00 95.81 197 GLY A N 1
ATOM 1530 C CA . GLY A 1 197 ? -13.234 7.314 8.028 1.00 95.81 197 GLY A CA 1
ATOM 1531 C C . GLY A 1 197 ? -13.416 6.640 9.393 1.00 95.81 197 GLY A C 1
ATOM 1532 O O . GLY A 1 197 ? -14.543 6.494 9.874 1.00 95.81 197 GLY A O 1
ATOM 1533 N N . ILE A 1 198 ? -12.318 6.261 10.054 1.00 96.12 198 ILE A N 1
ATOM 1534 C CA . ILE A 1 198 ? -12.339 5.684 11.404 1.00 96.12 198 ILE A CA 1
ATOM 1535 C C . ILE A 1 198 ? -12.736 6.730 12.452 1.00 96.12 198 ILE A C 1
ATOM 1537 O O . ILE A 1 198 ? -13.614 6.447 13.273 1.00 96.12 198 ILE A O 1
ATOM 1541 N N . LYS A 1 199 ? -12.142 7.931 12.412 1.00 94.31 199 LYS A N 1
ATOM 1542 C CA . LYS A 1 199 ? -12.478 9.045 13.316 1.00 94.31 199 LYS A CA 1
ATOM 1543 C C . LYS A 1 199 ? -13.942 9.450 13.167 1.00 94.31 199 LYS A C 1
ATOM 1545 O O . LYS A 1 199 ? -14.658 9.522 14.162 1.00 94.31 199 LYS A O 1
ATOM 1550 N N . PHE A 1 200 ? -14.399 9.657 11.933 1.00 93.38 200 PHE A N 1
ATOM 1551 C CA . PHE A 1 200 ? -15.783 10.005 11.628 1.00 93.38 200 PHE A CA 1
ATOM 1552 C C . PHE A 1 200 ? -16.741 8.925 12.128 1.00 93.38 200 PHE A C 1
ATOM 1554 O O . PHE A 1 200 ? -17.698 9.220 12.842 1.00 93.38 200 PHE A O 1
ATOM 1561 N N . GLY A 1 201 ? -16.438 7.656 11.832 1.00 91.88 201 GLY A N 1
ATOM 1562 C CA . GLY A 1 201 ? -17.228 6.531 12.312 1.00 91.88 201 GLY A CA 1
ATOM 1563 C C . GLY A 1 201 ? -17.335 6.516 13.835 1.00 91.88 201 GLY A C 1
ATOM 1564 O O . GLY A 1 201 ? -18.430 6.391 14.375 1.00 91.88 201 GLY A O 1
ATOM 1565 N N . PHE A 1 202 ? -16.216 6.705 14.532 1.00 90.50 202 PHE A N 1
ATOM 1566 C CA . PHE A 1 202 ? -16.182 6.756 15.990 1.00 90.50 202 PHE A CA 1
ATOM 1567 C C . PHE A 1 202 ? -17.033 7.904 16.562 1.00 90.50 202 PHE A C 1
ATOM 1569 O O . PHE A 1 202 ? -17.857 7.661 17.446 1.00 90.50 202 PHE A O 1
ATOM 1576 N N . THR A 1 203 ? -16.900 9.118 16.020 1.00 89.12 203 THR A N 1
ATOM 1577 C CA . THR A 1 203 ? -17.669 10.305 16.437 1.00 89.12 203 THR A CA 1
ATOM 1578 C C . THR A 1 203 ? -19.173 10.113 16.240 1.00 89.12 203 THR A C 1
ATOM 1580 O O . THR A 1 203 ? -19.957 10.357 17.157 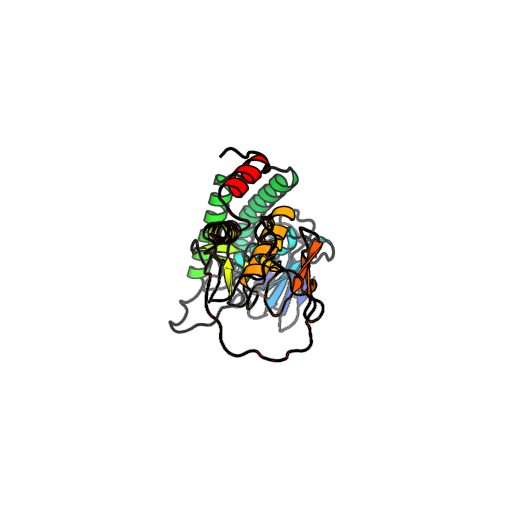1.00 89.12 203 THR A O 1
ATOM 1583 N N . GLU A 1 204 ? -19.580 9.569 15.092 1.00 89.75 204 GLU A N 1
ATOM 1584 C CA . GLU A 1 204 ? -20.986 9.309 14.753 1.00 89.75 204 GLU A CA 1
ATOM 1585 C C . GLU A 1 204 ? -21.550 8.037 15.404 1.00 89.75 204 GLU A C 1
ATOM 1587 O O . GLU A 1 204 ? -22.629 7.558 15.047 1.00 89.75 204 GLU A O 1
ATOM 1592 N N . ARG A 1 205 ? -20.824 7.439 16.358 1.00 85.25 205 ARG A N 1
ATOM 1593 C CA . ARG A 1 205 ? -21.208 6.177 17.013 1.00 85.25 205 ARG A CA 1
ATOM 1594 C C . ARG A 1 205 ? -21.531 5.083 15.992 1.00 85.25 205 ARG A C 1
ATOM 1596 O O . ARG A 1 205 ? -22.456 4.280 16.161 1.00 85.25 205 ARG A O 1
ATOM 1603 N N . SER A 1 206 ? -20.745 5.037 14.927 1.00 89.38 206 SER A N 1
ATOM 1604 C CA . SER A 1 206 ? -20.745 4.024 13.882 1.00 89.38 206 SER A CA 1
ATOM 1605 C C . SER A 1 206 ? -19.358 3.375 13.757 1.00 89.38 206 SER A C 1
ATOM 1607 O O . SER A 1 206 ? -18.512 3.494 14.644 1.00 89.38 206 SER A O 1
ATOM 1609 N N . GLU A 1 207 ? -19.136 2.572 12.725 1.00 91.81 207 GLU A N 1
ATOM 1610 C CA . GLU A 1 207 ? -17.815 2.019 12.428 1.00 91.81 207 GLU A CA 1
ATOM 1611 C C . GLU A 1 207 ? -17.582 2.098 10.924 1.00 91.81 207 GLU A C 1
ATOM 1613 O O . GLU A 1 207 ? -18.519 1.912 10.141 1.00 91.81 207 GLU A O 1
ATOM 1618 N N . LEU A 1 208 ? -16.335 2.339 10.521 1.00 93.75 208 LEU A N 1
ATOM 1619 C CA . LEU A 1 208 ? -15.963 2.237 9.121 1.00 93.75 208 LEU A CA 1
ATOM 1620 C C . LEU A 1 208 ? -16.101 0.775 8.677 1.00 93.75 208 LEU A C 1
ATOM 1622 O O . LEU A 1 208 ? -15.549 -0.141 9.295 1.00 93.75 208 LEU A O 1
ATOM 1626 N N . LYS A 1 209 ? -16.848 0.558 7.594 1.00 94.75 209 LYS A N 1
ATOM 1627 C CA . LYS A 1 209 ? -17.017 -0.752 6.963 1.00 94.75 209 LYS A CA 1
ATOM 1628 C C . LYS A 1 209 ? -16.625 -0.682 5.505 1.00 94.75 209 LYS A C 1
ATOM 1630 O O . LYS A 1 209 ? -16.937 0.284 4.819 1.00 94.75 209 LYS A O 1
ATOM 1635 N N . CYS A 1 210 ? -16.046 -1.769 5.016 1.00 96.06 210 CYS A N 1
ATOM 1636 C CA . CYS A 1 210 ? -15.844 -1.992 3.597 1.00 96.06 210 CYS A CA 1
ATOM 1637 C C . CYS A 1 210 ? -16.621 -3.236 3.165 1.00 96.06 210 CYS A C 1
ATOM 1639 O O . CYS A 1 210 ? -16.498 -4.298 3.781 1.00 96.06 210 CYS A O 1
ATOM 1641 N N . CYS A 1 211 ? -17.456 -3.112 2.131 1.00 95.44 211 CYS A N 1
ATOM 1642 C CA . CYS A 1 211 ? -18.323 -4.198 1.649 1.00 95.44 211 CYS A CA 1
ATOM 1643 C C . CYS A 1 211 ? -19.151 -4.856 2.774 1.00 95.44 211 CYS A C 1
ATOM 1645 O O . CYS A 1 211 ? -19.297 -6.077 2.827 1.00 95.44 211 CYS A O 1
ATOM 1647 N N . GLY A 1 212 ? -19.626 -4.046 3.728 1.00 92.75 212 GLY A N 1
ATOM 1648 C CA . GLY A 1 212 ? -20.398 -4.500 4.889 1.00 92.75 212 GLY A CA 1
ATOM 1649 C C . GLY A 1 212 ? -19.587 -5.157 6.015 1.00 92.75 212 GLY A C 1
ATOM 1650 O O . GLY A 1 212 ? -20.167 -5.512 7.040 1.00 92.75 212 GLY A O 1
ATOM 1651 N N . LYS A 1 213 ? -18.263 -5.294 5.873 1.00 94.38 213 LYS A N 1
ATOM 1652 C CA . LYS A 1 213 ? -17.370 -5.882 6.884 1.00 94.38 213 LYS A CA 1
ATOM 1653 C C . LYS A 1 213 ? -16.578 -4.793 7.604 1.00 94.38 213 LYS A C 1
ATOM 1655 O O . LYS A 1 213 ? -16.108 -3.855 6.964 1.00 94.38 213 LYS A O 1
ATOM 1660 N N . SER A 1 214 ? -16.415 -4.926 8.918 1.00 93.94 214 SER A N 1
ATOM 1661 C CA . SER A 1 214 ? -15.552 -4.041 9.709 1.00 93.94 214 SER A CA 1
ATOM 1662 C C . SER A 1 214 ? -14.100 -4.138 9.246 1.00 93.94 214 SER A C 1
ATOM 1664 O O . SER A 1 214 ? -13.636 -5.214 8.849 1.00 93.94 214 SER A O 1
ATOM 1666 N N . ILE A 1 215 ? -13.380 -3.020 9.314 1.00 95.88 215 ILE A N 1
ATOM 1667 C CA . ILE A 1 215 ? -11.946 -3.000 9.021 1.00 95.88 215 ILE A CA 1
ATOM 1668 C C . ILE A 1 215 ? -11.201 -3.836 10.079 1.00 95.88 215 ILE A C 1
ATOM 1670 O O . ILE A 1 215 ? -11.449 -3.654 11.272 1.00 95.88 215 ILE A O 1
ATOM 1674 N N . PRO A 1 216 ? -10.302 -4.764 9.694 1.00 95.06 216 PRO A N 1
ATOM 1675 C CA . PRO A 1 216 ? -9.561 -5.563 10.666 1.00 95.06 216 PRO A CA 1
ATOM 1676 C C . PRO A 1 216 ? -8.667 -4.712 11.581 1.00 95.06 216 PRO A C 1
ATOM 1678 O O . PRO A 1 216 ? -7.942 -3.844 11.106 1.00 95.06 216 PRO A O 1
ATOM 1681 N N . ASN A 1 217 ? -8.633 -5.029 12.880 1.00 95.06 217 ASN A N 1
ATOM 1682 C CA . ASN A 1 217 ? -7.866 -4.264 13.876 1.00 95.06 217 ASN A CA 1
ATOM 1683 C C . ASN A 1 217 ? -6.365 -4.139 13.566 1.00 95.06 217 ASN A C 1
ATOM 1685 O O . ASN A 1 217 ? -5.773 -3.123 13.907 1.00 95.06 217 ASN A O 1
ATOM 1689 N N . HIS A 1 218 ? -5.744 -5.150 12.945 1.00 94.44 218 HIS A N 1
ATOM 1690 C CA . HIS A 1 218 ? -4.331 -5.058 12.553 1.00 94.44 218 HIS A CA 1
ATOM 1691 C C . HIS A 1 218 ? -4.125 -3.990 11.472 1.00 94.44 218 HIS A C 1
ATOM 1693 O O . HIS A 1 218 ? -3.235 -3.173 11.605 1.00 94.44 218 HIS A O 1
ATOM 1699 N N . ILE A 1 219 ? -5.026 -3.887 10.488 1.00 94.94 219 ILE A N 1
ATOM 1700 C CA . ILE A 1 219 ? -4.967 -2.829 9.468 1.00 94.94 219 ILE A CA 1
ATOM 1701 C C . ILE A 1 219 ? -5.123 -1.445 10.102 1.00 94.94 219 ILE A C 1
ATOM 1703 O O . ILE A 1 219 ? -4.372 -0.536 9.777 1.00 94.94 219 ILE A O 1
ATOM 1707 N N . VAL A 1 220 ? -6.071 -1.285 11.030 1.00 95.12 220 VAL A N 1
ATOM 1708 C CA . VAL A 1 220 ? -6.255 -0.010 11.744 1.00 95.12 220 VAL A CA 1
ATOM 1709 C C . VAL A 1 220 ? -4.997 0.375 12.524 1.00 95.12 220 VAL A C 1
ATOM 1711 O O . VAL A 1 220 ? -4.581 1.526 12.476 1.00 95.12 220 VAL A O 1
ATOM 1714 N N . ARG A 1 221 ? -4.391 -0.584 13.230 1.00 94.75 221 ARG A N 1
ATOM 1715 C CA . ARG A 1 221 ? -3.162 -0.367 14.000 1.00 94.75 221 ARG A CA 1
ATOM 1716 C C . ARG A 1 221 ? -1.986 0.007 13.103 1.00 94.75 221 ARG A C 1
ATOM 1718 O O . ARG A 1 221 ? -1.273 0.946 13.421 1.00 94.75 221 ARG A O 1
ATOM 1725 N N . ASP A 1 222 ? -1.806 -0.724 12.010 1.00 91.00 222 ASP A N 1
ATOM 1726 C CA . ASP A 1 222 ? -0.589 -0.651 11.205 1.00 91.00 222 ASP A CA 1
ATOM 1727 C C . ASP A 1 222 ? -0.624 0.509 10.192 1.00 91.00 222 ASP A C 1
ATOM 1729 O O . ASP A 1 222 ? 0.431 1.007 9.815 1.00 91.00 222 ASP A O 1
ATOM 1733 N N . PHE A 1 223 ? -1.813 0.954 9.754 1.00 90.44 223 PHE A N 1
ATOM 1734 C CA . PHE A 1 223 ? -1.955 1.914 8.645 1.00 90.44 223 PHE A CA 1
ATOM 1735 C C . PHE A 1 223 ? -2.700 3.210 8.963 1.00 90.44 223 PHE A C 1
ATOM 1737 O O . PHE A 1 223 ? -2.635 4.123 8.150 1.00 90.44 223 PHE A O 1
ATOM 1744 N N . ALA A 1 224 ? -3.446 3.319 10.065 1.00 90.25 224 ALA A N 1
ATOM 1745 C CA . ALA A 1 224 ? -4.263 4.517 10.307 1.00 90.25 224 ALA A CA 1
ATOM 1746 C C . ALA A 1 224 ? -3.545 5.617 11.116 1.00 90.25 224 ALA A C 1
ATOM 1748 O O . ALA A 1 224 ? -4.166 6.626 11.442 1.00 90.25 224 ALA A O 1
ATOM 1749 N N . GLY A 1 225 ? -2.274 5.406 11.482 1.00 89.62 225 GLY A N 1
ATOM 1750 C CA . GLY A 1 225 ? -1.439 6.424 12.133 1.00 89.62 225 GLY A CA 1
ATOM 1751 C C . GLY A 1 225 ? -1.870 6.813 13.552 1.00 89.62 225 GLY A C 1
ATOM 1752 O O . GLY A 1 225 ? -1.505 7.880 14.038 1.00 89.62 225 GLY A O 1
ATOM 1753 N N . PHE A 1 226 ? -2.669 5.983 14.228 1.00 92.25 226 PHE A N 1
ATOM 1754 C CA . PHE A 1 226 ? -3.135 6.262 15.588 1.00 92.25 226 PHE A CA 1
ATOM 1755 C C . PHE A 1 226 ? -2.140 5.795 16.649 1.00 92.25 226 PHE A C 1
ATOM 1757 O O . PHE A 1 226 ? -1.580 4.703 16.554 1.00 92.25 226 PHE A O 1
ATOM 1764 N N . ASP A 1 227 ? -1.999 6.573 17.722 1.00 92.38 227 ASP A N 1
ATOM 1765 C CA . ASP A 1 227 ? -1.219 6.159 18.884 1.00 92.38 227 ASP A CA 1
ATOM 1766 C C . ASP A 1 227 ? -1.876 4.988 19.649 1.00 92.38 227 ASP A C 1
ATOM 1768 O O . ASP A 1 227 ? -3.086 4.738 19.580 1.00 92.38 227 ASP A O 1
ATOM 1772 N N . GLU A 1 228 ? -1.071 4.259 20.428 1.00 91.69 228 GLU A N 1
ATOM 1773 C CA . GLU A 1 228 ? -1.533 3.078 21.172 1.00 91.69 228 GLU A CA 1
ATOM 1774 C C . GLU A 1 228 ? -2.616 3.388 22.217 1.00 91.69 228 GLU A C 1
ATOM 1776 O O . GLU A 1 228 ? -3.447 2.523 22.521 1.00 91.69 228 GLU A O 1
ATOM 1781 N N . ALA A 1 229 ? -2.647 4.601 22.779 1.00 90.75 229 ALA A N 1
ATOM 1782 C CA . ALA A 1 229 ? -3.694 4.974 23.721 1.00 90.75 229 ALA A CA 1
ATOM 1783 C C . ALA A 1 229 ? -5.034 5.114 22.988 1.00 90.75 229 ALA A C 1
ATOM 1785 O O . ALA A 1 229 ? -6.023 4.514 23.421 1.00 90.75 229 ALA A O 1
ATOM 1786 N N . TRP A 1 230 ? -5.055 5.811 21.851 1.00 93.31 230 TRP A N 1
ATOM 1787 C CA . TRP A 1 230 ? -6.231 5.954 20.997 1.00 93.31 230 TRP A CA 1
ATOM 1788 C C . TRP A 1 230 ? -6.733 4.594 20.498 1.00 93.31 230 TRP A C 1
ATOM 1790 O O . TRP A 1 230 ? -7.906 4.252 20.681 1.00 93.31 230 TRP A O 1
ATOM 1800 N N . LEU A 1 231 ? -5.832 3.757 19.972 1.00 94.19 231 LEU A N 1
ATOM 1801 C CA . LEU A 1 231 ? -6.151 2.406 19.496 1.00 94.19 231 LEU A CA 1
ATOM 1802 C C . LEU A 1 231 ? -6.765 1.531 20.591 1.00 94.19 231 LEU A C 1
ATOM 1804 O O . LEU A 1 231 ? -7.727 0.797 20.346 1.00 94.19 231 LEU A O 1
ATOM 1808 N N . LYS A 1 232 ? -6.250 1.613 21.822 1.00 90.25 232 LYS A N 1
ATOM 1809 C CA . LYS A 1 232 ? -6.802 0.874 22.963 1.00 90.25 232 LYS A CA 1
ATOM 1810 C C . LYS A 1 232 ? -8.258 1.254 23.235 1.00 90.25 232 LYS A C 1
ATOM 1812 O O . LYS A 1 232 ? -9.069 0.360 23.494 1.00 90.25 232 LYS A O 1
ATOM 1817 N N . PHE A 1 233 ? -8.595 2.542 23.172 1.00 87.88 233 PHE A N 1
ATOM 1818 C CA . PHE A 1 233 ? -9.975 3.005 23.335 1.00 87.88 233 PHE A CA 1
ATOM 1819 C C . PHE A 1 233 ? -10.856 2.563 22.170 1.00 87.88 233 PHE A C 1
ATOM 1821 O O . PHE A 1 233 ? -11.920 1.983 22.392 1.00 87.88 233 PHE A O 1
ATOM 1828 N N . TYR A 1 234 ? -10.391 2.752 20.938 1.00 93.00 234 TYR A N 1
ATOM 1829 C CA . TYR A 1 234 ? -11.140 2.382 19.746 1.00 93.00 234 TYR A CA 1
ATOM 1830 C C . TYR A 1 234 ? -11.439 0.878 19.677 1.00 93.00 234 TYR A C 1
ATOM 1832 O O . TYR A 1 234 ? -12.576 0.475 19.434 1.00 93.00 234 TYR A O 1
ATOM 1840 N N . PHE A 1 235 ? -10.468 0.014 19.985 1.00 93.25 235 PHE A N 1
ATOM 1841 C CA . PHE A 1 235 ? -10.700 -1.433 20.005 1.00 93.25 235 PHE A CA 1
ATOM 1842 C C . PHE A 1 235 ? -11.577 -1.889 21.176 1.00 93.25 235 PHE A C 1
ATOM 1844 O O . PHE A 1 235 ? -12.268 -2.904 21.057 1.00 93.25 235 PHE A O 1
ATOM 1851 N N . ALA A 1 236 ? -11.586 -1.165 22.300 1.00 88.50 236 ALA A N 1
ATOM 1852 C CA . ALA A 1 236 ? -12.562 -1.401 23.362 1.00 88.50 236 ALA A CA 1
ATOM 1853 C C . ALA A 1 236 ? -13.982 -1.032 22.900 1.00 88.50 236 ALA A C 1
ATOM 1855 O O . ALA A 1 236 ? -14.905 -1.817 23.119 1.00 88.50 236 ALA A O 1
ATOM 1856 N N . TYR A 1 237 ? -14.133 0.091 22.192 1.00 89.94 237 TYR A N 1
ATOM 1857 C CA . TYR A 1 237 ? -15.390 0.509 21.571 1.00 89.94 237 TYR A CA 1
ATOM 1858 C C . TYR A 1 237 ? -15.899 -0.512 20.544 1.00 89.94 237 TYR A C 1
ATOM 1860 O O . TYR A 1 237 ? -17.048 -0.942 20.630 1.00 89.94 237 TYR A O 1
ATOM 1868 N N . LEU A 1 238 ? -15.047 -0.972 19.620 1.00 92.56 238 LEU A N 1
ATOM 1869 C CA . LEU A 1 238 ? -15.435 -2.005 18.652 1.00 92.56 238 LEU A CA 1
ATOM 1870 C C . LEU A 1 238 ? -15.844 -3.307 19.347 1.00 92.56 238 LEU A C 1
ATOM 1872 O O . LEU A 1 238 ? -16.834 -3.921 18.963 1.00 92.56 238 LEU A O 1
ATOM 1876 N N . ARG A 1 239 ? -15.137 -3.710 20.412 1.00 91.12 239 ARG A N 1
ATOM 1877 C CA . ARG A 1 239 ? -15.489 -4.904 21.195 1.00 91.12 239 ARG A CA 1
ATOM 1878 C C . ARG A 1 239 ? -16.861 -4.780 21.849 1.00 91.12 239 ARG A C 1
ATOM 1880 O O . ARG A 1 239 ? -17.614 -5.747 21.836 1.00 91.12 239 ARG A O 1
ATOM 1887 N N . GLU A 1 240 ? -17.169 -3.625 22.432 1.00 91.19 240 GLU A N 1
ATOM 1888 C CA . GLU A 1 240 ? -18.494 -3.343 22.986 1.00 91.19 240 GLU A CA 1
ATOM 1889 C C . GLU A 1 240 ? -19.563 -3.411 21.889 1.00 91.19 240 GLU A C 1
ATOM 1891 O O . GLU A 1 240 ? -20.549 -4.132 22.032 1.00 91.19 240 GLU A O 1
ATOM 1896 N N . ARG A 1 241 ? -19.324 -2.738 20.759 1.00 89.75 241 ARG A N 1
ATOM 1897 C CA . ARG A 1 241 ? -20.241 -2.673 19.614 1.00 89.75 241 ARG A CA 1
ATOM 1898 C C . ARG A 1 241 ? -20.517 -4.037 18.982 1.00 89.75 241 ARG A C 1
ATOM 1900 O O . ARG A 1 241 ? -21.638 -4.307 18.561 1.00 89.75 241 ARG A O 1
ATOM 1907 N N . HIS A 1 242 ? -19.497 -4.884 18.877 1.00 91.75 242 HIS A N 1
ATOM 1908 C CA . HIS A 1 242 ? -19.599 -6.222 18.287 1.00 91.75 242 HIS A CA 1
ATOM 1909 C C . HIS A 1 242 ? -20.079 -7.277 19.284 1.00 91.75 242 HIS A C 1
ATOM 1911 O O . HIS A 1 242 ? -20.334 -8.412 18.884 1.00 91.75 242 HIS A O 1
ATOM 1917 N N . SER A 1 243 ? -20.207 -6.934 20.570 1.00 89.06 243 SER A N 1
ATOM 1918 C CA . SER A 1 243 ? -20.657 -7.874 21.591 1.00 89.06 243 SER A CA 1
ATOM 1919 C C . SER A 1 243 ? -22.137 -8.205 21.387 1.00 89.06 243 SER A C 1
ATOM 1921 O O . SER A 1 243 ? -22.982 -7.316 21.517 1.00 89.06 243 SER A O 1
ATOM 1923 N N . PRO A 1 244 ? -22.506 -9.476 21.152 1.00 85.12 244 PRO A N 1
ATOM 1924 C CA . PRO A 1 244 ? -23.906 -9.860 21.192 1.00 85.12 244 PRO A CA 1
ATOM 1925 C C . PRO A 1 244 ? -24.413 -9.684 22.626 1.00 85.12 244 PRO A C 1
ATOM 1927 O O . PRO A 1 244 ? -23.783 -10.158 23.571 1.00 85.12 244 PRO A O 1
ATOM 1930 N N . ASN A 1 245 ? -25.549 -9.002 22.790 1.00 86.69 245 ASN A N 1
ATOM 1931 C CA . ASN A 1 245 ? -26.187 -8.775 24.089 1.00 86.69 245 ASN A CA 1
ATOM 1932 C C . ASN A 1 245 ? -25.247 -8.137 25.143 1.00 86.69 245 ASN A C 1
ATOM 1934 O O . ASN A 1 245 ? -24.971 -8.766 26.170 1.00 86.69 245 ASN A O 1
ATOM 1938 N N . PRO A 1 246 ? -24.743 -6.907 24.916 1.00 89.75 246 PRO A N 1
ATOM 1939 C CA . PRO A 1 246 ? -23.777 -6.281 25.811 1.00 89.75 246 PRO A CA 1
ATOM 1940 C C . PRO A 1 246 ? -24.327 -6.168 27.240 1.00 89.75 246 PRO A C 1
ATOM 1942 O O . PRO A 1 246 ? -25.526 -5.956 27.472 1.00 89.75 246 PRO A O 1
ATOM 1945 N N . ILE A 1 247 ? -23.426 -6.350 28.205 1.00 91.62 247 ILE A N 1
ATOM 1946 C CA . ILE A 1 247 ? -23.714 -6.230 29.632 1.00 91.62 247 ILE A CA 1
ATOM 1947 C C . ILE A 1 247 ? -22.978 -5.009 30.158 1.00 91.62 247 ILE A C 1
ATOM 1949 O O . ILE A 1 247 ? -21.788 -4.825 29.899 1.00 91.62 247 ILE A O 1
ATOM 1953 N N . TYR A 1 248 ? -23.700 -4.201 30.923 1.00 93.12 248 TYR A N 1
ATOM 1954 C CA . TYR A 1 248 ? -23.201 -2.977 31.524 1.00 93.12 248 TYR A CA 1
ATOM 1955 C C . TYR A 1 248 ? -23.261 -3.076 33.041 1.00 93.12 248 TYR A C 1
ATOM 1957 O O . TYR A 1 248 ? -24.133 -3.736 33.602 1.00 93.12 248 TYR A O 1
ATOM 1965 N N . CYS A 1 249 ? -22.319 -2.422 33.714 1.00 93.62 249 CYS A N 1
ATOM 1966 C CA . CYS A 1 249 ? -22.276 -2.381 35.167 1.00 93.62 249 CYS A CA 1
ATOM 1967 C C . CYS A 1 249 ? -23.519 -1.660 35.730 1.00 93.62 249 CYS A C 1
ATOM 1969 O O . CYS A 1 249 ? -23.650 -0.457 35.505 1.00 93.62 249 CYS A O 1
ATOM 1971 N N . PRO A 1 250 ? -24.368 -2.327 36.534 1.00 94.31 250 PRO A N 1
ATOM 1972 C CA . PRO A 1 250 ? -25.619 -1.754 37.046 1.00 94.31 250 PRO A CA 1
ATOM 1973 C C . PRO A 1 250 ? -25.409 -0.834 38.260 1.00 94.31 250 PRO A C 1
ATOM 1975 O O . PRO A 1 250 ? -26.351 -0.260 38.811 1.00 94.31 250 PRO A O 1
ATOM 1978 N N . TYR A 1 251 ? -24.172 -0.711 38.748 1.00 92.88 251 TYR A N 1
ATOM 1979 C CA . TYR A 1 251 ? -23.877 0.161 39.876 1.00 92.88 251 TYR A CA 1
ATOM 1980 C C . TYR A 1 251 ? -23.895 1.626 39.453 1.00 92.88 251 TYR A C 1
ATOM 1982 O O . TYR A 1 251 ? -23.315 2.009 38.437 1.00 92.88 251 TYR A O 1
ATOM 1990 N N . PHE A 1 252 ? -24.524 2.437 40.304 1.00 90.81 252 PHE A N 1
ATOM 1991 C CA . PHE A 1 252 ? -24.697 3.872 40.117 1.00 90.81 252 PHE A CA 1
ATOM 1992 C C . PHE A 1 252 ? -23.411 4.551 39.625 1.00 90.81 252 PHE A C 1
ATOM 1994 O O . PHE A 1 252 ? -22.349 4.376 40.229 1.00 90.81 252 PHE A O 1
ATOM 2001 N N . LYS A 1 253 ? -23.536 5.316 38.532 1.00 87.62 253 LYS A N 1
ATOM 2002 C CA . LYS A 1 253 ? -22.468 6.069 37.847 1.00 87.62 253 LYS A CA 1
ATOM 2003 C C . LYS A 1 253 ? -21.330 5.248 37.223 1.00 87.62 253 LYS A C 1
ATOM 2005 O O . LYS A 1 253 ? -20.398 5.849 36.706 1.00 87.62 253 LYS A O 1
ATOM 2010 N N . CYS A 1 254 ? -21.365 3.912 37.248 1.00 89.62 254 CYS A N 1
ATOM 2011 C CA . CYS A 1 254 ? -20.316 3.117 36.608 1.00 89.62 254 CYS A CA 1
ATOM 2012 C C . CYS A 1 254 ? -20.619 2.848 35.133 1.00 89.62 254 CYS A C 1
ATOM 2014 O O . CYS A 1 254 ? -19.821 3.239 34.291 1.00 89.62 254 CYS A O 1
ATOM 2016 N N . ASN A 1 255 ? -21.724 2.153 34.831 1.00 88.94 255 ASN A N 1
ATOM 2017 C CA . ASN A 1 255 ? -22.198 1.842 33.471 1.00 88.94 255 ASN A CA 1
ATOM 2018 C C . ASN A 1 255 ? -21.140 1.272 32.503 1.00 88.94 255 ASN A C 1
ATOM 2020 O O . ASN A 1 255 ? -21.322 1.294 31.292 1.00 88.94 255 ASN A O 1
ATOM 2024 N N . ALA A 1 256 ? -20.042 0.727 33.036 1.00 89.75 256 ALA A N 1
ATOM 2025 C CA . ALA A 1 256 ? -18.957 0.148 32.259 1.00 89.75 256 ALA A CA 1
ATOM 2026 C C . ALA A 1 256 ? -19.405 -1.100 31.516 1.00 89.75 256 ALA A C 1
ATOM 2028 O O . ALA A 1 256 ? -20.006 -1.987 32.126 1.00 89.75 256 ALA A O 1
ATOM 2029 N N . PHE A 1 257 ? -19.053 -1.182 30.232 1.00 92.81 257 PHE A N 1
ATOM 2030 C CA . PHE A 1 257 ? -19.147 -2.417 29.469 1.00 92.81 257 PHE A CA 1
ATOM 2031 C C . PHE A 1 257 ? -18.355 -3.528 30.169 1.00 92.81 257 PHE A C 1
ATOM 2033 O O . PHE A 1 257 ? -17.239 -3.310 30.654 1.00 92.81 257 PHE A O 1
ATOM 2040 N N . ILE A 1 258 ? -18.952 -4.716 30.242 1.00 91.50 258 ILE A N 1
ATOM 2041 C CA . ILE A 1 258 ? -18.392 -5.904 30.882 1.00 91.50 258 ILE A CA 1
ATOM 2042 C C . ILE A 1 258 ? -17.960 -6.892 29.789 1.00 91.50 258 ILE A C 1
ATOM 2044 O O . ILE A 1 258 ? -18.810 -7.573 29.214 1.00 91.50 258 ILE A O 1
ATOM 2048 N N . PRO A 1 259 ? -16.651 -7.004 29.490 1.00 88.75 259 PRO A N 1
ATOM 2049 C CA . PRO A 1 259 ? -16.154 -7.969 28.516 1.00 88.75 259 PRO A CA 1
ATOM 2050 C C . PRO A 1 259 ? -16.442 -9.412 28.940 1.00 88.75 259 PRO A C 1
ATOM 2052 O O . PRO A 1 259 ? -16.407 -9.728 30.128 1.00 88.75 259 PRO A O 1
ATOM 2055 N N . GLN A 1 260 ? -16.614 -10.313 27.968 1.00 88.25 260 GLN A N 1
ATOM 2056 C CA . GLN A 1 260 ? -16.836 -11.744 28.232 1.00 88.25 260 GLN A CA 1
ATOM 2057 C C . GLN A 1 260 ? -15.732 -12.386 29.082 1.00 88.25 260 GLN A C 1
ATOM 2059 O O . GLN A 1 260 ? -16.016 -13.224 29.926 1.00 88.25 260 GLN A O 1
ATOM 2064 N N . VAL A 1 261 ? -14.483 -11.934 28.937 1.00 88.00 261 VAL A N 1
ATOM 2065 C CA . VAL A 1 261 ? -13.347 -12.404 29.753 1.00 88.00 261 VAL A CA 1
ATOM 2066 C C . VAL A 1 261 ? -13.478 -12.082 31.247 1.00 88.00 261 VAL A C 1
ATOM 2068 O O . VAL A 1 261 ? -12.723 -12.609 32.053 1.00 88.00 261 VAL A O 1
ATOM 2071 N N . CYS A 1 262 ? -14.403 -11.198 31.629 1.00 88.44 262 CYS A N 1
ATOM 2072 C CA . CYS A 1 262 ? -14.695 -10.864 33.021 1.00 88.44 262 CYS A CA 1
ATOM 2073 C C . CYS A 1 262 ? -15.869 -11.675 33.598 1.00 88.44 262 CYS A C 1
ATOM 2075 O O . CYS A 1 262 ? -16.307 -11.378 34.713 1.00 88.44 262 CYS A O 1
ATOM 2077 N N . MET A 1 263 ? -16.406 -12.633 32.835 1.00 89.38 263 MET A N 1
ATOM 2078 C CA . MET A 1 263 ? -17.541 -13.474 33.208 1.00 89.38 263 MET A CA 1
ATOM 2079 C C . MET A 1 263 ? -17.056 -14.851 33.677 1.00 89.38 263 MET A C 1
ATOM 2081 O O . MET A 1 263 ? -16.253 -15.502 33.015 1.00 89.38 263 MET A O 1
ATOM 2085 N N . GLU A 1 264 ? -17.585 -15.301 34.809 1.00 88.00 264 GLU A N 1
ATOM 2086 C CA . GLU A 1 264 ? -17.345 -16.604 35.426 1.00 88.00 264 GLU A CA 1
ATOM 2087 C C . GLU A 1 264 ? -18.710 -17.232 35.756 1.00 88.00 264 GLU A C 1
ATOM 2089 O O . GLU A 1 264 ? -19.322 -16.957 36.793 1.00 88.00 264 GLU A O 1
ATOM 2094 N N . GLY A 1 265 ? -19.231 -18.045 34.831 1.00 86.69 265 GLY A N 1
ATOM 2095 C CA . GLY A 1 265 ? -20.579 -18.610 34.938 1.00 86.69 265 GLY A CA 1
ATOM 2096 C C . GLY A 1 265 ? -21.656 -17.519 34.957 1.00 86.69 265 GLY A C 1
ATOM 2097 O O . GLY A 1 265 ? -21.739 -16.699 34.047 1.00 86.69 265 GLY A O 1
ATOM 2098 N N . GLU A 1 266 ? -22.482 -17.494 36.005 1.00 87.88 266 GLU A N 1
ATOM 2099 C CA . GLU A 1 266 ? -23.565 -16.509 36.169 1.00 87.88 266 GLU A CA 1
ATOM 2100 C C . GLU A 1 266 ? -23.120 -15.195 36.826 1.00 87.88 266 GLU A C 1
ATOM 2102 O O . GLU A 1 266 ? -23.946 -14.314 37.082 1.00 87.88 266 GLU A O 1
ATOM 2107 N N . LYS A 1 267 ? -21.826 -15.039 37.117 1.00 91.69 267 LYS A N 1
ATOM 2108 C CA . LYS A 1 267 ? -21.273 -13.850 37.766 1.00 91.69 267 LYS A CA 1
ATOM 2109 C C . LYS A 1 267 ? -20.265 -13.168 36.859 1.00 91.69 267 LYS A C 1
ATOM 2111 O O . LYS A 1 267 ? -19.556 -13.815 36.100 1.00 91.69 267 LYS A O 1
ATOM 2116 N N . ALA A 1 268 ? -20.167 -11.852 36.962 1.00 93.12 268 ALA A N 1
ATOM 2117 C CA . ALA A 1 268 ? -19.096 -11.100 36.326 1.00 93.12 268 ALA A CA 1
ATOM 2118 C C . ALA A 1 268 ? -18.543 -10.041 37.270 1.00 93.12 268 ALA A C 1
ATOM 2120 O O . ALA A 1 268 ? -19.267 -9.490 38.101 1.00 93.12 268 ALA A O 1
ATOM 2121 N N . LYS A 1 269 ? -17.252 -9.735 37.135 1.00 94.50 269 LYS A N 1
ATOM 2122 C CA . LYS A 1 269 ? -16.588 -8.682 37.911 1.00 94.50 269 LYS A CA 1
ATOM 2123 C C . LYS A 1 269 ? -16.343 -7.464 37.033 1.00 94.50 269 LYS A C 1
ATOM 2125 O O . LYS A 1 269 ? -15.683 -7.553 36.003 1.00 94.50 269 LYS A O 1
ATOM 2130 N N . CYS A 1 270 ? -16.830 -6.301 37.459 1.00 92.31 270 CYS A N 1
ATOM 2131 C CA . CYS A 1 270 ? -16.627 -5.064 36.716 1.00 92.31 270 CYS A CA 1
ATOM 2132 C C . CYS A 1 270 ? -15.131 -4.702 36.642 1.00 92.31 270 CYS A C 1
ATOM 2134 O O . CYS A 1 270 ? -14.500 -4.537 37.691 1.00 92.31 270 CYS A O 1
ATOM 2136 N N . PRO A 1 271 ? -14.540 -4.508 35.445 1.00 89.75 271 PRO A N 1
ATOM 2137 C CA . PRO A 1 271 ? -13.125 -4.158 35.328 1.00 89.75 271 PRO A CA 1
ATOM 2138 C C . PRO A 1 271 ? -12.819 -2.753 35.867 1.00 89.75 271 PRO A C 1
ATOM 2140 O O . PRO A 1 271 ? -11.682 -2.507 36.270 1.00 89.75 271 PRO A O 1
ATOM 2143 N N . VAL A 1 272 ? -13.825 -1.871 35.937 1.00 90.75 272 VAL A N 1
ATOM 2144 C CA . VAL A 1 272 ? -13.705 -0.487 36.420 1.00 90.75 272 VAL A CA 1
ATOM 2145 C C . VAL A 1 272 ? -13.910 -0.412 37.936 1.00 90.75 272 VAL A C 1
ATOM 2147 O O . VAL A 1 272 ? -12.954 -0.198 38.673 1.00 90.75 272 VAL A O 1
ATOM 2150 N N . CYS A 1 273 ? -15.131 -0.647 38.434 1.00 92.88 273 CYS A N 1
ATOM 2151 C CA . CYS A 1 273 ? -15.446 -0.479 39.861 1.00 92.88 273 CYS A CA 1
ATOM 2152 C C . CYS A 1 273 ? -15.181 -1.721 40.732 1.00 92.88 273 CYS A C 1
ATOM 2154 O O . CYS A 1 273 ? -15.404 -1.676 41.939 1.00 92.88 273 CYS A O 1
ATOM 2156 N N . LYS A 1 274 ? -14.747 -2.838 40.131 1.00 94.25 274 LYS A N 1
ATOM 2157 C CA . LYS A 1 274 ? -14.429 -4.123 40.788 1.00 94.25 274 LYS A CA 1
ATOM 2158 C C . LYS A 1 274 ? -15.595 -4.836 41.487 1.00 94.25 274 LYS A C 1
ATOM 2160 O O . LYS A 1 274 ? -15.377 -5.925 42.016 1.00 94.25 274 LYS A O 1
ATOM 2165 N N . LYS A 1 275 ? -16.811 -4.282 41.455 1.00 94.38 275 LYS A N 1
ATOM 2166 C CA . LYS A 1 275 ? -18.023 -4.906 42.008 1.00 94.38 275 LYS A CA 1
ATOM 2167 C C . LYS A 1 275 ? -18.508 -6.069 41.139 1.00 94.38 275 LYS A C 1
ATOM 2169 O O . LYS A 1 275 ? -18.285 -6.070 39.926 1.00 94.38 275 LYS A O 1
ATOM 2174 N N . GLN A 1 276 ? -19.161 -7.039 41.770 1.00 94.38 276 GLN A N 1
ATOM 2175 C CA . GLN A 1 276 ? -19.731 -8.209 41.106 1.00 94.38 276 GLN A CA 1
ATOM 2176 C C . GLN A 1 276 ? -21.177 -7.946 40.666 1.00 94.38 276 GLN A C 1
ATOM 2178 O O . GLN A 1 276 ? -21.925 -7.238 41.337 1.00 94.38 276 GLN A O 1
ATOM 2183 N N . LEU A 1 277 ? -21.561 -8.504 39.522 1.00 93.31 277 LEU A N 1
ATOM 2184 C CA . LEU A 1 277 ? -22.913 -8.451 38.967 1.00 93.31 277 LEU A CA 1
ATOM 2185 C C . LEU A 1 277 ? -23.355 -9.845 38.508 1.00 93.31 277 LEU A C 1
ATOM 2187 O O . LEU A 1 277 ? -22.515 -10.711 38.250 1.00 93.31 277 LEU A O 1
ATOM 2191 N N . CYS A 1 278 ? -24.664 -10.057 38.403 1.00 91.81 278 CYS A N 1
ATOM 2192 C CA . CYS A 1 278 ? -25.229 -11.273 37.835 1.00 91.81 278 CYS A CA 1
ATOM 2193 C C . CYS A 1 278 ? -25.366 -11.126 36.313 1.00 91.81 278 CYS A C 1
ATOM 2195 O O . CYS A 1 278 ? -25.992 -10.193 35.815 1.00 91.81 278 CYS A O 1
ATOM 2197 N N . VAL A 1 279 ? -24.786 -12.064 35.564 1.00 90.81 279 VAL A N 1
ATOM 2198 C CA . VAL A 1 279 ? -24.821 -12.100 34.092 1.00 90.81 279 VAL A CA 1
ATOM 2199 C C . VAL A 1 279 ? -26.226 -12.435 33.583 1.00 90.81 279 VAL A C 1
ATOM 2201 O O . VAL A 1 279 ? -26.641 -11.909 32.552 1.00 90.81 279 VAL A O 1
ATOM 2204 N N . ALA A 1 280 ? -26.972 -13.267 34.319 1.00 88.44 280 ALA A N 1
ATOM 2205 C CA . ALA A 1 280 ? -28.296 -13.738 33.916 1.00 88.44 280 ALA A CA 1
ATOM 2206 C C . ALA A 1 280 ? -29.358 -12.627 33.959 1.00 88.44 280 ALA A C 1
ATOM 2208 O O . ALA A 1 280 ? -30.088 -12.439 32.988 1.00 88.44 280 ALA A O 1
ATOM 2209 N N . CYS A 1 281 ? -29.431 -11.863 35.056 1.00 90.06 281 CYS A N 1
ATOM 2210 C CA . CYS A 1 281 ? -30.401 -10.770 35.201 1.00 90.06 281 CYS A CA 1
ATOM 2211 C C . CYS A 1 281 ? -29.849 -9.392 34.796 1.00 90.06 281 CYS A C 1
ATOM 2213 O O . CYS A 1 281 ? -30.624 -8.450 34.655 1.00 90.06 281 CYS A O 1
ATOM 2215 N N . LYS A 1 282 ? -28.525 -9.275 34.596 1.00 90.88 282 LYS A N 1
ATOM 2216 C CA . LYS A 1 282 ? -27.793 -8.023 34.328 1.00 90.88 282 LYS A CA 1
ATOM 2217 C C . LYS A 1 282 ? -27.898 -6.964 35.435 1.00 90.88 282 LYS A C 1
ATOM 2219 O O . LYS A 1 282 ? -27.678 -5.783 35.177 1.00 90.88 282 LYS A O 1
ATOM 2224 N N . ASP A 1 283 ? -28.195 -7.381 36.663 1.00 91.00 283 ASP A N 1
ATOM 2225 C CA . ASP A 1 283 ? -28.263 -6.519 37.847 1.00 91.00 283 ASP A CA 1
ATOM 2226 C C . ASP A 1 283 ? -27.128 -6.844 38.839 1.00 91.00 283 ASP A C 1
ATOM 2228 O O . ASP A 1 283 ? -26.275 -7.708 38.605 1.00 91.00 283 ASP A O 1
ATOM 2232 N N . LYS A 1 284 ? -27.059 -6.087 39.934 1.00 92.31 284 LYS A N 1
ATOM 2233 C CA . LYS A 1 284 ? -26.106 -6.243 41.036 1.00 92.31 284 LYS A CA 1
ATOM 2234 C C . LYS A 1 284 ? -26.099 -7.690 41.520 1.00 92.31 284 LYS A C 1
ATOM 2236 O O . LYS A 1 284 ? -27.112 -8.384 41.452 1.00 92.31 284 LYS A O 1
ATOM 2241 N N . GLU A 1 285 ? -24.952 -8.139 42.028 1.00 90.19 285 GLU A N 1
ATOM 2242 C CA . GLU A 1 285 ? -24.841 -9.500 42.546 1.00 90.19 285 GLU A CA 1
ATOM 2243 C C . GLU A 1 285 ? -25.937 -9.785 43.580 1.00 90.19 285 GLU A C 1
ATOM 2245 O O . GLU A 1 285 ? -26.139 -9.035 44.537 1.00 90.19 285 GLU A O 1
ATOM 2250 N N . HIS A 1 286 ? -26.616 -10.909 43.383 1.00 81.25 286 HIS A N 1
ATOM 2251 C CA . HIS A 1 286 ? -27.571 -11.461 44.322 1.00 81.25 286 HIS A CA 1
ATOM 2252 C C . HIS A 1 286 ? -27.253 -12.937 44.552 1.00 81.25 286 HIS A C 1
ATOM 2254 O O . HIS A 1 286 ? -26.710 -13.635 43.692 1.00 81.25 286 HIS A O 1
ATOM 2260 N N . ARG A 1 287 ? -27.600 -13.440 45.736 1.00 69.00 287 ARG A N 1
ATOM 2261 C CA . ARG A 1 287 ? -27.543 -14.874 46.009 1.00 69.00 287 ARG A CA 1
ATOM 2262 C C . ARG A 1 287 ? -28.752 -15.509 45.324 1.00 69.00 287 ARG A C 1
ATOM 2264 O O . ARG A 1 287 ? -29.882 -15.232 45.711 1.00 69.00 287 ARG A O 1
ATOM 2271 N N . VAL A 1 288 ? -28.521 -16.315 44.288 1.00 56.53 288 VAL A N 1
ATOM 2272 C CA . VAL A 1 288 ? -29.573 -17.141 43.682 1.00 56.53 288 VAL A CA 1
ATOM 2273 C C . VAL A 1 288 ? -30.039 -18.122 44.759 1.00 56.53 288 VAL A C 1
ATOM 2275 O O . VAL A 1 288 ? -29.297 -19.022 45.148 1.00 56.53 288 VAL A O 1
ATOM 2278 N N . LEU A 1 289 ? -31.234 -17.911 45.312 1.00 49.38 289 LEU A N 1
ATOM 2279 C CA . LEU A 1 289 ? -31.962 -19.006 45.945 1.00 49.38 289 LEU A CA 1
ATOM 2280 C C . LEU A 1 289 ? -32.438 -19.925 44.810 1.00 49.38 289 LEU A C 1
ATOM 2282 O O . LEU A 1 289 ? -32.846 -19.401 43.769 1.00 49.38 289 LEU A O 1
ATOM 2286 N N . PRO A 1 290 ? -32.360 -21.261 44.959 1.00 40.50 290 PRO A N 1
ATOM 2287 C CA . PRO A 1 290 ? -32.842 -22.178 43.935 1.00 40.50 290 PRO A CA 1
ATOM 2288 C C . PRO A 1 290 ? -34.288 -21.813 43.594 1.00 40.50 290 PRO A C 1
ATOM 2290 O O . PRO A 1 290 ? -35.118 -21.620 44.482 1.00 40.50 290 PRO A O 1
ATOM 2293 N N . ILE A 1 291 ? -34.537 -21.632 42.301 1.00 42.84 291 ILE A N 1
ATOM 2294 C CA . ILE A 1 291 ? -35.773 -21.077 41.758 1.00 42.84 291 ILE A CA 1
ATOM 2295 C C . ILE A 1 291 ? -36.951 -21.939 42.224 1.00 42.84 291 ILE A C 1
ATOM 2297 O O . ILE A 1 291 ? -37.141 -23.052 41.741 1.00 42.84 291 ILE A O 1
ATOM 2301 N N . VAL A 1 292 ? -37.783 -21.399 43.110 1.00 37.12 292 VAL A N 1
ATOM 2302 C CA . VAL A 1 292 ? -39.219 -21.670 43.056 1.00 37.12 292 VAL A CA 1
ATOM 2303 C C . VAL A 1 292 ? -39.787 -20.508 42.255 1.00 37.12 292 VAL A C 1
ATOM 2305 O O . VAL A 1 292 ? -39.680 -19.362 42.684 1.00 37.12 292 VAL A O 1
ATOM 2308 N N . GLN A 1 293 ? -40.300 -20.778 41.054 1.00 41.41 293 GLN A N 1
ATOM 2309 C CA . GLN A 1 293 ? -40.989 -19.766 40.252 1.00 41.41 293 GLN A CA 1
ATOM 2310 C C . GLN A 1 293 ? -42.127 -19.148 41.079 1.00 41.41 293 GLN A C 1
ATOM 2312 O O . GLN A 1 293 ? -42.958 -19.906 41.585 1.00 41.41 293 GLN A O 1
ATOM 2317 N N . PRO A 1 294 ? -42.266 -17.814 41.138 1.00 41.91 294 PRO A N 1
ATOM 2318 C CA . PRO A 1 294 ? -43.551 -17.210 41.411 1.00 41.91 294 PRO A CA 1
ATOM 2319 C C . PRO A 1 294 ? -44.098 -16.604 40.120 1.00 41.91 294 PRO A C 1
ATOM 2321 O O . PRO A 1 294 ? -43.491 -15.744 39.480 1.00 41.91 294 PRO A O 1
ATOM 2324 N N . TYR A 1 295 ? -45.280 -17.079 39.750 1.00 39.00 295 TYR A N 1
ATOM 2325 C CA . TYR A 1 295 ? -46.194 -16.379 38.864 1.00 39.00 295 TYR A CA 1
ATOM 2326 C C . TYR A 1 295 ? -46.406 -14.933 39.337 1.00 39.00 295 TYR A C 1
ATOM 2328 O O . TYR A 1 295 ? -46.652 -14.714 40.517 1.00 39.00 295 TYR A O 1
ATOM 2336 N N . GLY A 1 296 ? -46.402 -13.998 38.382 1.00 43.75 296 GLY A N 1
ATOM 2337 C CA . GLY A 1 296 ? -47.242 -12.794 38.362 1.00 43.75 296 GLY A CA 1
ATOM 2338 C C . GLY A 1 296 ? -47.093 -11.778 39.501 1.00 43.75 296 GLY A C 1
ATOM 2339 O O . GLY A 1 296 ? -47.545 -11.995 40.616 1.00 43.75 296 GLY A O 1
ATOM 2340 N N . GLY A 1 297 ? -46.621 -10.576 39.172 1.00 34.59 297 GLY A N 1
ATOM 2341 C CA . GLY A 1 297 ? -46.767 -9.418 40.054 1.00 34.59 297 GLY A CA 1
ATOM 2342 C C . GLY A 1 297 ? -46.152 -8.173 39.443 1.00 34.59 297 GLY A C 1
ATOM 2343 O O . GLY A 1 297 ? -44.953 -8.136 39.201 1.00 34.59 297 GLY A O 1
ATOM 2344 N N . LYS A 1 298 ? -46.998 -7.197 39.128 1.00 45.44 298 LYS A N 1
ATOM 2345 C CA . LYS A 1 298 ? -46.662 -5.937 38.472 1.00 45.44 298 LYS A CA 1
ATOM 2346 C C . LYS A 1 298 ? -45.927 -4.973 39.419 1.00 45.44 298 LYS A C 1
ATOM 2348 O O . LYS A 1 298 ? -46.030 -5.102 40.633 1.00 45.44 298 LYS A O 1
ATOM 2353 N N . ASP A 1 299 ? -45.310 -3.968 38.795 1.00 37.59 299 ASP A N 1
ATOM 2354 C CA . ASP A 1 299 ? -45.242 -2.554 39.209 1.00 37.59 299 ASP A CA 1
ATOM 2355 C C . ASP A 1 299 ? -43.840 -1.990 39.480 1.00 37.59 299 ASP A C 1
ATOM 2357 O O . ASP A 1 299 ? -43.025 -2.556 40.202 1.00 37.59 299 ASP A O 1
ATOM 2361 N N . GLY A 1 300 ? -43.604 -0.803 38.906 1.00 31.91 300 GLY A N 1
ATOM 2362 C CA . GLY A 1 300 ? -42.517 0.096 39.296 1.00 31.91 300 GLY A CA 1
ATOM 2363 C C . GLY A 1 300 ? -41.467 0.372 38.223 1.00 31.91 300 GLY A C 1
ATOM 2364 O O . GLY A 1 300 ? -40.274 0.265 38.490 1.00 31.91 300 GLY A O 1
ATOM 2365 N N . GLY A 1 301 ? -41.886 0.762 37.016 1.00 31.52 301 GLY A N 1
ATOM 2366 C CA . GLY A 1 301 ? -40.986 1.347 36.024 1.00 31.52 301 GLY A CA 1
ATOM 2367 C C . GLY A 1 301 ? -40.426 2.687 36.507 1.00 31.52 301 GLY A C 1
ATOM 2368 O O . GLY A 1 301 ? -40.995 3.736 36.230 1.00 31.52 301 GLY A O 1
ATOM 2369 N N . LEU A 1 302 ? -39.291 2.662 37.201 1.00 32.31 302 LEU A N 1
ATOM 2370 C CA . LEU A 1 302 ? -38.382 3.800 37.253 1.00 32.31 302 LEU A CA 1
ATOM 2371 C C . LEU A 1 302 ? -37.542 3.739 35.979 1.00 32.31 302 LEU A C 1
ATOM 2373 O O . LEU A 1 302 ? -36.568 2.993 35.898 1.00 32.31 302 LEU A O 1
ATOM 2377 N N . GLN A 1 303 ? -37.956 4.508 34.970 1.00 34.16 303 GLN A N 1
ATOM 2378 C CA . GLN A 1 303 ? -37.088 4.894 33.861 1.00 34.16 303 GLN A CA 1
ATOM 2379 C C . GLN A 1 303 ? -35.865 5.598 34.455 1.00 34.16 303 GLN A C 1
ATOM 2381 O O . GLN A 1 303 ? -35.883 6.797 34.734 1.00 34.16 303 GLN A O 1
ATOM 2386 N N . SER A 1 304 ? -34.798 4.839 34.693 1.00 34.09 304 SER A N 1
ATOM 2387 C CA . SER A 1 304 ? -33.485 5.420 34.878 1.00 34.09 304 SER A CA 1
ATOM 2388 C C . SER A 1 304 ? -33.037 5.899 33.504 1.00 34.09 304 SER A C 1
ATOM 2390 O O . SER A 1 304 ? -32.769 5.122 32.589 1.00 34.09 304 SER A O 1
ATOM 2392 N N . TYR A 1 305 ? -33.007 7.217 33.338 1.00 33.41 305 TYR A N 1
ATOM 2393 C CA . TYR A 1 305 ? -32.246 7.842 32.272 1.00 33.41 305 TYR A CA 1
ATOM 2394 C C . TYR A 1 305 ? -30.789 7.407 32.469 1.00 33.41 305 TYR A C 1
ATOM 2396 O O . TYR A 1 305 ? -30.102 7.854 33.388 1.00 33.41 305 TYR A O 1
ATOM 2404 N N . GLY A 1 306 ? -30.370 6.410 31.688 1.00 34.56 306 GLY A N 1
ATOM 2405 C CA . GLY A 1 306 ? -29.040 5.831 31.756 1.00 34.56 306 GLY A CA 1
ATOM 2406 C C . GLY A 1 306 ? -28.011 6.866 31.329 1.00 34.56 306 GLY A C 1
ATOM 2407 O O . GLY A 1 306 ? -27.936 7.227 30.159 1.00 34.56 306 GLY A O 1
ATOM 2408 N N . LEU A 1 307 ? -27.211 7.339 32.279 1.00 36.62 307 LEU A N 1
ATOM 2409 C CA . LEU A 1 307 ? -26.007 8.108 31.985 1.00 36.62 307 LEU A CA 1
ATOM 2410 C C . LEU A 1 307 ? -24.945 7.122 31.495 1.00 36.62 307 LEU A C 1
ATOM 2412 O O . LEU A 1 307 ? -24.260 6.484 32.293 1.00 36.62 307 LEU A O 1
ATOM 2416 N N . TYR A 1 308 ? -24.866 6.928 30.181 1.00 41.16 308 TYR A N 1
ATOM 2417 C CA . TYR A 1 308 ? -23.809 6.152 29.536 1.00 41.16 308 TYR A CA 1
ATOM 2418 C C . TYR A 1 308 ? -22.429 6.708 29.934 1.00 41.16 308 TYR A C 1
ATOM 2420 O O . TYR A 1 308 ? -22.305 7.875 30.299 1.00 41.16 308 TYR A O 1
ATOM 2428 N N . LEU A 1 309 ? -21.362 5.919 29.791 1.00 41.31 309 LEU A N 1
ATOM 2429 C CA . LEU A 1 309 ? -19.961 6.365 29.948 1.00 41.31 309 LEU A CA 1
ATOM 2430 C C . LEU A 1 309 ? -19.531 7.516 29.007 1.00 41.31 309 LEU A C 1
ATOM 2432 O O . LEU A 1 309 ? -18.367 7.898 28.991 1.00 41.31 309 LEU A O 1
ATOM 2436 N N . TRP A 1 310 ? -20.475 8.067 28.244 1.00 49.06 310 TRP A N 1
ATOM 2437 C CA . TRP A 1 310 ? -20.311 9.028 27.159 1.00 49.06 310 TRP A CA 1
ATOM 2438 C C . TRP A 1 310 ? -21.316 10.186 27.278 1.00 49.06 310 TRP A C 1
ATOM 2440 O O . TRP A 1 310 ? -21.755 10.746 26.275 1.00 49.06 310 TRP A O 1
ATOM 2450 N N . ASP A 1 311 ? -21.719 10.508 28.509 1.00 38.91 311 ASP A N 1
ATOM 2451 C CA . ASP A 1 311 ? -22.392 11.765 28.837 1.00 38.91 311 ASP A CA 1
ATOM 2452 C C . ASP A 1 311 ? -21.493 12.940 28.373 1.00 38.91 311 ASP A C 1
ATOM 2454 O O . ASP A 1 311 ? -20.277 12.857 28.579 1.00 38.91 311 ASP A O 1
ATOM 2458 N N . PRO A 1 312 ? -22.008 14.023 27.753 1.00 43.56 312 PRO A N 1
ATOM 2459 C CA . PRO A 1 312 ? -21.192 15.121 27.208 1.00 43.56 312 PRO A CA 1
ATOM 2460 C C . PRO A 1 312 ? -20.199 15.732 28.212 1.00 43.56 312 PRO A C 1
ATOM 2462 O O . PRO A 1 312 ? -19.168 16.265 27.815 1.00 43.56 312 PRO A O 1
ATOM 2465 N N . ILE A 1 313 ? -20.467 15.575 29.512 1.00 38.84 313 ILE A N 1
ATOM 2466 C CA . ILE A 1 313 ? -19.611 15.994 30.630 1.00 38.84 313 ILE A CA 1
ATOM 2467 C C . ILE A 1 313 ? -18.303 15.175 30.714 1.00 38.84 313 ILE A C 1
ATOM 2469 O O . ILE A 1 313 ? -17.267 15.695 31.123 1.00 38.84 313 ILE A O 1
ATOM 2473 N N . LEU A 1 314 ? -18.305 13.898 30.314 1.00 39.69 314 LEU A N 1
ATOM 2474 C CA . LEU A 1 314 ? -17.080 13.099 30.193 1.00 39.69 314 LEU A CA 1
ATOM 2475 C C . LEU A 1 314 ? -16.356 13.368 28.868 1.00 39.69 314 LEU A C 1
ATOM 2477 O O . LEU A 1 314 ? -15.140 13.267 28.835 1.00 39.69 314 LEU A O 1
ATOM 2481 N N . LEU A 1 315 ? -17.043 13.788 27.802 1.00 39.88 315 LEU A N 1
ATOM 2482 C CA . LEU A 1 315 ? -16.353 14.264 26.596 1.00 39.88 315 LEU A CA 1
ATOM 2483 C C . LEU A 1 315 ? -15.587 15.572 26.883 1.00 39.88 315 LEU A C 1
ATOM 2485 O O . LEU A 1 315 ? -14.433 15.698 26.485 1.00 39.88 315 LEU A O 1
ATOM 2489 N N . SER A 1 316 ? -16.179 16.495 27.653 1.00 39.09 316 SER A N 1
ATOM 2490 C CA . SER A 1 316 ? -15.525 17.749 28.057 1.00 39.09 316 SER A CA 1
ATOM 2491 C C . SER A 1 316 ? -14.380 17.537 29.055 1.00 39.09 316 SER A C 1
ATOM 2493 O O . SER A 1 316 ? -13.331 18.148 28.916 1.00 39.09 316 SER A O 1
ATOM 2495 N N . LEU A 1 317 ? -14.516 16.609 30.014 1.00 38.34 317 LEU A N 1
ATOM 2496 C CA . LEU A 1 317 ? -13.430 16.273 30.956 1.00 38.34 317 LEU A CA 1
ATOM 2497 C C . LEU A 1 317 ? -12.240 15.545 30.301 1.00 38.34 317 LEU A C 1
ATOM 2499 O O . LEU A 1 317 ? -11.182 15.425 30.922 1.00 38.34 317 LEU A O 1
ATOM 2503 N N . TRP A 1 318 ? -12.412 15.020 29.084 1.00 41.31 318 TRP A N 1
ATOM 2504 C CA . TRP A 1 318 ? -11.368 14.315 28.333 1.00 41.31 318 TRP A CA 1
ATOM 2505 C C . TRP A 1 318 ? -10.809 15.127 27.157 1.00 41.31 318 TRP A C 1
ATOM 2507 O O . TRP A 1 318 ? -9.664 14.886 26.778 1.00 41.31 318 TRP A O 1
ATOM 2517 N N . GLN A 1 319 ? -11.534 16.135 26.656 1.00 39.62 319 GLN A N 1
ATOM 2518 C CA . GLN A 1 319 ? -10.952 17.210 25.838 1.00 39.62 319 GLN A CA 1
ATOM 2519 C C . GLN A 1 319 ? -9.828 17.943 26.593 1.00 39.62 319 GLN A C 1
ATOM 2521 O O . GLN A 1 319 ? -8.811 18.257 25.989 1.00 39.62 319 GLN A O 1
ATOM 2526 N N . ASP A 1 320 ? -9.943 18.089 27.918 1.00 34.19 320 ASP A N 1
ATOM 2527 C CA . ASP A 1 320 ? -8.922 18.721 28.772 1.00 34.19 320 ASP A CA 1
ATOM 2528 C C . ASP A 1 320 ? -7.666 17.855 29.033 1.00 34.19 320 ASP A C 1
ATOM 2530 O O . ASP A 1 320 ? -6.698 18.327 29.632 1.00 34.19 320 ASP A O 1
ATOM 2534 N N . LYS A 1 321 ? -7.669 16.569 28.643 1.00 33.31 321 LYS A N 1
ATOM 2535 C CA . LYS A 1 321 ? -6.543 15.631 28.864 1.00 33.31 321 LYS A CA 1
ATOM 2536 C C . LYS A 1 321 ? -5.888 15.107 27.590 1.00 33.31 321 LYS A C 1
ATOM 2538 O O . LYS A 1 321 ? -4.888 14.394 27.681 1.00 33.31 321 LYS A O 1
ATOM 2543 N N . LEU A 1 322 ? -6.423 15.459 26.428 1.00 33.22 322 LEU A N 1
ATOM 2544 C CA . LEU A 1 322 ? -5.655 15.432 25.192 1.00 33.22 322 LEU A CA 1
ATOM 2545 C C . LEU A 1 322 ? -4.745 16.671 25.212 1.00 33.22 322 LEU A C 1
ATOM 2547 O O . LEU A 1 322 ? -5.205 17.734 25.631 1.00 33.22 322 LEU A O 1
ATOM 2551 N N . PRO A 1 323 ? -3.464 16.576 24.810 1.00 25.12 323 PRO A N 1
ATOM 2552 C CA . PRO A 1 323 ? -2.687 17.771 24.520 1.00 25.12 323 PRO A CA 1
ATOM 2553 C C . PRO A 1 323 ? -3.522 18.635 23.578 1.00 25.12 323 PRO A C 1
ATOM 2555 O O . PRO A 1 323 ? -4.031 18.137 22.572 1.00 25.12 323 PRO A O 1
ATOM 2558 N N . VAL A 1 324 ? -3.734 19.889 23.965 1.00 24.38 3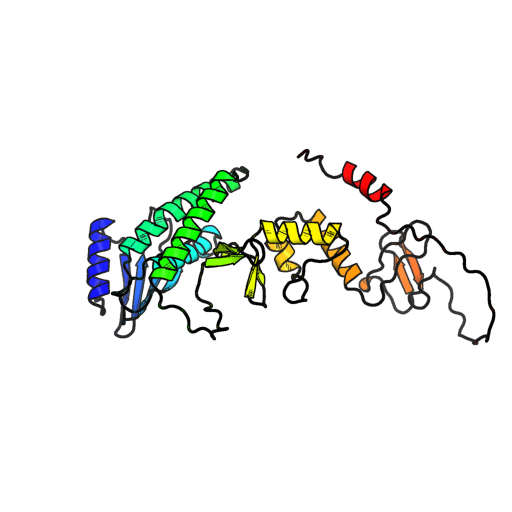24 VAL A N 1
ATOM 2559 C CA . VAL A 1 324 ? -4.484 20.864 23.181 1.00 24.38 324 VAL A CA 1
ATOM 2560 C C . VAL A 1 324 ? -3.716 21.085 21.881 1.00 24.38 324 VAL A C 1
ATOM 2562 O O . VAL A 1 324 ? -2.800 21.898 21.820 1.00 24.38 324 VAL A O 1
ATOM 2565 N N . TRP A 1 325 ? -4.061 20.328 20.846 1.00 26.97 325 TRP A N 1
ATOM 2566 C CA . TRP A 1 325 ? -3.707 20.664 19.479 1.00 26.97 325 TRP A CA 1
ATOM 2567 C C . TRP A 1 325 ? -4.767 21.649 19.007 1.00 26.97 325 TRP A C 1
ATOM 2569 O O . TRP A 1 325 ? -5.886 21.276 18.652 1.00 26.97 325 TRP A O 1
ATOM 2579 N N . HIS A 1 326 ? -4.429 22.932 19.122 1.00 23.97 326 HIS A N 1
ATOM 2580 C CA . HIS A 1 326 ? -5.121 23.980 18.393 1.00 23.97 326 HIS A CA 1
ATOM 2581 C C . HIS A 1 326 ? -4.926 23.700 16.897 1.00 23.97 326 HIS A C 1
ATOM 2583 O O . HIS A 1 326 ? -3.790 23.704 16.425 1.00 23.97 326 HIS A O 1
ATOM 2589 N N . PHE A 1 327 ? -6.022 23.413 16.193 1.00 27.52 327 PHE A N 1
ATOM 2590 C CA . PHE A 1 327 ? -6.118 23.692 14.761 1.00 27.52 327 PHE A CA 1
ATOM 2591 C C . PHE A 1 327 ? -6.321 25.191 14.555 1.00 27.52 327 PHE A C 1
ATOM 2593 O O . PHE A 1 327 ? -7.048 25.795 15.386 1.00 27.52 327 PHE A O 1
#

Secondary structure (DSSP, 8-state):
-PPPS-HHHHHHHHHHHHHH-TTSEEEEEE-SSEEEEEE--TT-SS-EEEEEETTTTSSPPEEEEES-TTGGGSHHHHHHHHHHHHHHHHTEETTEE-HHHHHHHHHHHHHHHHHHHHHHHTTPPPPHHHHHHHHHHHHHHHHHHHHTSPPPPTT-----TT-SEEEBTTT--EEEGGGEEE-TTS-EEEHHHHHHHHHHHHHTT---EETTEEPPHHHHHHHS---HHHHHHHHHHHHHHH-SS--B--STTT--B--GGGEETTEEE-TTT--EEETTTSSB------------------------TT-HHHHHHHHTTS-----

Radius of gyration: 29.03 Å; chains: 1; bounding box: 78×46×76 Å

Organism: NCBI:txid1690606

pLDDT: mean 80.66, std 19.89, range [23.97, 96.81]

Foldseek 3Di:
DDDAPQPVVVVLLVVCCVVVHHPQKDWPDHDQFWTWIWHHDDPDPWTWIWIGTSPPQADQIATPFIPDPVCRPDLLRVVLNLLLSLLSLLQAAPVGHRVVSSNVLSVVVNVLVVVVVVCVVVVHDDDPVSVVVNLVSQVVSVVSSVNNDDDDPPPDPDPPVRRLWDAAPPPRGIDGQSQWLQDPVRHTHHLDRLLVQQVVCVVVVHADDDPNHGDDLVSCVPRNPDDPVVSVVSVLSVQQVPDDPWAFAQDPPGRDTFHPVQDDPQWGAGPPPRAIDGNVVSGGDDDDDPDPDDDDDDDDPPPDPDPHPPNVVNVVVVCVVDPPPDD

InterPro domains:
  IPR001841 Zinc finger, RING-type [PS50089] (168-210)
  IPR002867 IBR domain [PF01485] (233-287)
  IPR013083 Zinc finger, RING/FYVE/PHD-type [G3DSA:3.30.40.10] (124-229)
  IPR017907 Zinc finger, RING-type, conserved site [PS00518] (185-194)
  IPR031127 E3 ubiquitin ligase RBR family [PTHR11685] (133-287)

Sequence (327 aa):
MMLIHNAALADEIFALNAIYGDGTVTATFSNSDHTTISLRLFDLSYSFLLHIANTYPRSTPRVLGIDDLMQSTRVEARQNVMYFQACIVAAKHPDGVCFFDAIEQFDPIFTMQRAHYLNIEHGLDPEKEENEERLAMLRQLVDKAALGSPPPPSSATESNPSSDIVGCAVCMEPFFRIDTATLKCQHSYCHDCLADGIKFGFTERSELKCCGKSIPNHIVRDFAGFDEAWLKFYFAYLRERHSPNPIYCPYFKCNAFIPQVCMEGEKAKCPVCKKQLCVACKDKEHRVLPIVQPYGGKDGGLQSYGLYLWDPILLSLWQDKLPVWHF